Protein 3OCM (pdb70)

Structure (mmCIF, N/CA/C/O backbone):
data_3OCM
#
_entry.id   3OCM
#
_cell.length_a   152.289
_cell.length_b   152.289
_cell.length_c   46.888
_cell.angle_alpha   90.00
_cell.angle_beta   90.00
_cell.angle_gamma   90.00
#
_symmetry.space_group_name_H-M   'P 4 21 2'
#
loop_
_entity.id
_entity.type
_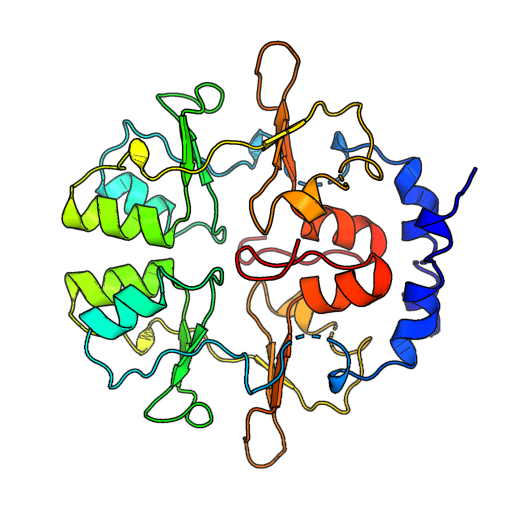entity.pdbx_description
1 polymer 'Putative membrane protein'
2 non-polymer 'MAGNESIUM ION'
3 non-polymer "ADENOSINE-5'-DIPHOSPHATE"
4 non-polymer 'SULFATE ION'
5 water water
#
loop_
_atom_site.group_PDB
_atom_site.id
_atom_site.type_symbol
_atom_site.label_atom_id
_atom_site.label_alt_id
_atom_site.label_comp_id
_atom_site.label_asym_id
_atom_site.label_entity_id
_atom_site.label_seq_id
_atom_site.pdbx_PDB_ins_code
_atom_site.Cartn_x
_atom_site.Cartn_y
_atom_site.Cartn_z
_atom_site.occupancy
_atom_site.B_iso_or_equiv
_atom_site.auth_seq_id
_atom_site.auth_comp_id
_atom_site.auth_asym_id
_atom_site.auth_atom_id
_atom_site.pdbx_PDB_model_num
ATOM 1 N N . ALA A 1 18 ? 50.061 47.390 36.744 1.00 67.58 314 ALA A N 1
ATOM 2 C CA . ALA A 1 18 ? 49.945 48.831 36.555 1.00 66.04 314 ALA A CA 1
ATOM 3 C C . ALA A 1 18 ? 48.693 49.159 35.754 1.00 52.86 314 ALA A C 1
ATOM 4 O O . ALA A 1 18 ? 48.049 50.190 35.970 1.00 48.29 314 ALA A O 1
ATOM 6 N N . PHE A 1 19 ? 48.352 48.261 34.838 1.00 51.17 315 PHE A N 1
ATOM 7 C CA . PHE A 1 19 ? 47.198 48.430 33.958 1.00 51.29 315 PHE A CA 1
ATOM 8 C C . PHE A 1 19 ? 46.185 47.307 34.155 1.00 56.31 315 PHE A C 1
ATOM 9 O O . PHE A 1 19 ? 46.545 46.189 34.528 1.00 61.24 315 PHE A O 1
ATOM 17 N N . GLY A 1 20 ? 44.915 47.616 33.923 1.00 51.32 316 GLY A N 1
ATOM 18 C CA . GLY A 1 20 ? 43.851 46.662 34.166 1.00 47.37 316 GLY A CA 1
ATOM 19 C C . GLY A 1 20 ? 42.932 46.496 32.976 1.00 40.61 316 GLY A C 1
ATOM 20 O O . GLY A 1 20 ? 43.293 46.838 31.842 1.00 32.36 316 GLY A O 1
ATOM 21 N N . VAL A 1 21 ? 41.736 45.977 33.235 1.00 40.34 317 VAL A N 1
ATOM 22 C CA . VAL A 1 21 ? 40.808 45.653 32.160 1.00 44.27 317 VAL A CA 1
ATOM 23 C C . VAL A 1 21 ? 40.405 46.897 31.364 1.00 38.80 317 VAL A C 1
ATOM 24 O O . VAL A 1 21 ? 40.315 46.848 30.133 1.00 34.38 317 VAL A O 1
ATOM 28 N N . GLU A 1 22 ? 40.173 48.011 32.060 1.00 33.92 318 GLU A N 1
ATOM 29 C CA . GLU A 1 22 ? 39.747 49.236 31.381 1.00 34.82 318 GLU A CA 1
ATOM 30 C C . GLU A 1 22 ? 40.793 49.686 30.356 1.00 30.11 318 GLU A C 1
ATOM 31 O O . GLU A 1 22 ? 40.460 50.018 29.212 1.00 26.89 318 GLU A O 1
ATOM 37 N N . GLU A 1 23 ? 42.057 49.716 30.767 1.00 28.94 319 GLU A N 1
ATOM 38 C CA . GLU A 1 23 ? 43.114 50.104 29.841 1.00 34.63 319 GLU A CA 1
ATOM 39 C C . GLU A 1 23 ? 43.218 49.127 28.683 1.00 29.41 319 GLU A C 1
ATOM 40 O O . GLU A 1 23 ? 43.363 49.538 27.531 1.00 26.59 319 GLU A O 1
ATOM 46 N N . ARG A 1 24 ? 43.179 47.829 28.982 1.00 29.49 320 ARG A N 1
ATOM 47 C CA . ARG A 1 24 ? 43.311 46.846 27.910 1.00 27.87 320 ARG A CA 1
ATOM 48 C C . ARG A 1 24 ? 42.214 47.019 26.866 1.00 30.17 320 ARG A C 1
ATOM 49 O O . ARG A 1 24 ? 42.466 46.927 25.657 1.00 25.70 320 ARG A O 1
ATOM 57 N N . ASN A 1 25 ? 40.999 47.271 27.341 1.00 24.55 321 ASN A N 1
ATOM 58 C CA . ASN A 1 25 ? 39.866 47.431 26.440 1.00 29.54 321 ASN A CA 1
ATOM 59 C C . ASN A 1 25 ? 40.019 48.683 25.585 1.00 23.10 321 ASN A C 1
ATOM 60 O O . ASN A 1 25 ? 39.704 48.674 24.393 1.00 24.02 321 ASN A O 1
ATOM 73 N N . VAL A 1 27 ? 42.885 50.131 24.807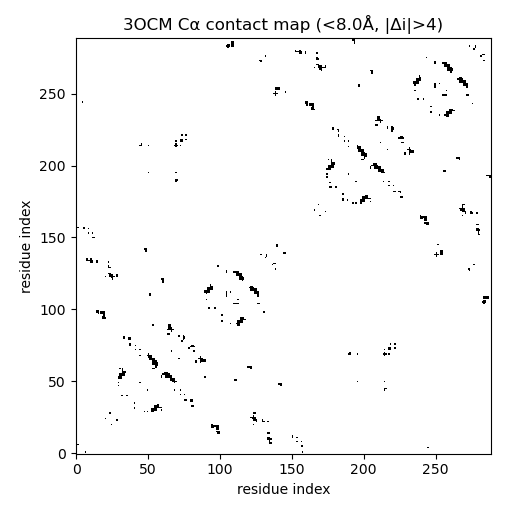 1.00 24.03 323 VAL A N 1
ATOM 74 C CA . VAL A 1 27 ? 43.970 49.903 23.863 1.00 23.95 323 VAL A CA 1
ATOM 75 C C . VAL A 1 27 ? 43.484 49.059 22.687 1.00 26.79 323 VAL A C 1
ATOM 76 O O . VAL A 1 27 ? 43.849 49.307 21.536 1.00 25.59 323 VAL A O 1
ATOM 80 N N . SER A 1 28 ? 42.658 48.056 22.971 1.00 24.72 324 SER A N 1
ATOM 81 C CA . SER A 1 28 ? 42.085 47.254 21.902 1.00 26.30 324 SER A CA 1
ATOM 82 C C . SER A 1 28 ? 41.270 48.157 20.982 1.00 28.38 324 SER A C 1
ATOM 83 O O . SER A 1 28 ? 41.328 48.026 19.757 1.00 28.63 324 SER A O 1
ATOM 86 N N . GLY A 1 29 ? 40.511 49.065 21.588 1.00 26.85 325 GLY A N 1
ATOM 87 C CA . GLY A 1 29 ? 39.679 49.992 20.842 1.00 23.71 325 GLY A CA 1
ATOM 88 C C . GLY A 1 29 ? 40.512 50.834 19.905 1.00 26.34 325 GLY A C 1
ATOM 89 O O . GLY A 1 29 ? 40.187 50.983 18.721 1.00 27.38 325 GLY A O 1
ATOM 90 N N . VAL A 1 30 ? 41.592 51.400 20.430 1.00 23.28 326 VAL A N 1
ATOM 91 C CA . VAL A 1 30 ? 42.468 52.211 19.595 1.00 21.07 326 VAL A CA 1
ATOM 92 C C . VAL A 1 30 ? 43.019 51.383 18.438 1.00 23.45 326 VAL A C 1
ATOM 93 O O . VAL A 1 30 ? 43.024 51.837 17.291 1.00 24.52 326 VAL A O 1
ATOM 97 N N . LEU A 1 31 ? 43.459 50.156 18.724 1.00 20.36 327 LEU A N 1
ATOM 98 C CA . LEU A 1 31 ? 44.084 49.331 17.675 1.00 24.93 327 LEU A CA 1
ATOM 99 C C . LEU A 1 31 ? 43.109 48.752 16.653 1.00 29.28 327 LEU A C 1
ATOM 100 O O . LEU A 1 31 ? 43.516 48.053 15.725 1.00 31.74 327 LEU A O 1
ATOM 105 N N . THR A 1 32 ? 41.827 49.051 16.798 1.00 28.61 328 THR A N 1
ATOM 106 C CA . THR A 1 32 ? 40.859 48.592 15.802 1.00 30.19 328 THR A CA 1
ATOM 107 C C . THR A 1 32 ? 40.149 49.752 15.079 1.00 29.68 328 THR A C 1
ATOM 108 O O . THR A 1 32 ? 39.346 49.526 14.169 1.00 35.08 328 THR A O 1
ATOM 112 N N . LEU A 1 33 ? 40.467 50.987 15.466 1.00 27.13 329 LEU A N 1
ATOM 113 C CA . LEU A 1 33 ? 39.842 52.168 14.847 1.00 30.99 329 LEU A CA 1
ATOM 114 C C . LEU A 1 33 ? 40.056 52.179 13.353 1.00 35.51 329 LEU A C 1
ATOM 115 O O . LEU A 1 33 ? 39.129 52.420 12.584 1.00 37.29 329 LEU A O 1
ATOM 120 N N . ALA A 1 34 ? 41.301 51.957 12.945 1.00 27.71 330 ALA A N 1
ATOM 121 C CA . ALA A 1 34 ? 41.649 52.003 11.529 1.00 30.78 330 ALA A CA 1
ATOM 122 C C . ALA A 1 34 ? 40.956 50.918 10.701 1.00 40.44 330 ALA A C 1
ATOM 123 O O . ALA A 1 34 ? 40.959 50.972 9.467 1.00 44.58 330 ALA A O 1
ATOM 125 N N . GLU A 1 35 ? 40.371 49.925 11.361 1.00 36.31 331 GLU A N 1
ATOM 126 C CA . GLU A 1 35 ? 39.686 48.856 10.637 1.00 45.33 331 GLU A CA 1
ATOM 127 C C . GLU A 1 35 ? 38.177 49.085 10.565 1.00 43.64 331 GLU A C 1
ATOM 128 O O . GLU A 1 35 ? 37.504 48.558 9.680 1.00 46.08 331 GLU A O 1
ATOM 134 N N . ARG A 1 36 ? 37.652 49.874 11.497 1.00 30.25 332 ARG A N 1
ATOM 135 C CA . ARG A 1 36 ? 36.211 50.099 11.589 1.00 26.66 332 ARG A CA 1
ATOM 136 C C . ARG A 1 36 ? 35.757 51.192 10.624 1.00 32.93 332 ARG A C 1
ATOM 137 O O . ARG A 1 36 ? 36.519 52.096 10.297 1.00 37.09 332 ARG A O 1
ATOM 145 N N . SER A 1 37 ? 34.506 51.118 10.193 1.00 27.97 333 SER A N 1
ATOM 146 C CA . SER A 1 37 ? 33.997 52.090 9.234 1.00 29.83 333 SER A CA 1
ATOM 147 C C . SER A 1 37 ? 33.366 53.260 9.962 1.00 25.96 333 SER A C 1
ATOM 148 O O . SER A 1 37 ? 32.937 53.136 11.117 1.00 24.28 333 SER A O 1
ATOM 151 N N . ILE A 1 38 ? 33.299 54.398 9.279 1.00 20.42 334 ILE A N 1
ATOM 152 C CA . ILE A 1 38 ? 32.527 55.525 9.794 1.00 21.60 334 ILE A CA 1
ATOM 153 C C . ILE A 1 38 ? 31.070 55.116 9.988 1.00 20.79 334 ILE A C 1
ATOM 154 O O . ILE A 1 38 ? 30.437 55.509 10.971 1.00 23.25 334 ILE A O 1
ATOM 159 N N . ARG A 1 39 ? 30.546 54.320 9.061 1.00 21.28 335 ARG A N 1
ATOM 160 C CA . ARG A 1 39 ? 29.178 53.840 9.165 1.00 22.38 335 ARG A CA 1
ATOM 161 C C . ARG A 1 39 ? 28.944 53.153 10.511 1.00 24.86 335 ARG A C 1
ATOM 162 O O . ARG A 1 39 ? 27.908 53.355 11.150 1.00 28.97 335 ARG A O 1
ATOM 170 N N . SER A 1 40 ? 29.926 52.385 10.968 1.00 24.02 336 SER A N 1
ATOM 171 C CA . SER A 1 40 ? 29.793 51.651 12.230 1.00 29.50 336 SER A CA 1
ATOM 172 C C . SER A 1 40 ? 29.802 52.510 13.496 1.00 32.90 336 SER A C 1
ATOM 173 O O . SER A 1 40 ? 29.454 52.017 14.572 1.00 31.20 336 SER A O 1
ATOM 176 N N . ILE A 1 41 ? 30.208 53.775 13.397 1.00 24.82 337 ILE A N 1
ATOM 177 C CA . ILE A 1 41 ? 30.248 54.618 14.591 1.00 22.66 337 ILE A CA 1
ATOM 178 C C . ILE A 1 41 ? 29.308 55.828 14.535 1.00 18.98 337 ILE A C 1
ATOM 179 O O . ILE A 1 41 ? 29.014 56.434 15.563 1.00 21.92 337 ILE A O 1
ATOM 192 N N . THR A 1 43 ? 26.042 58.402 14.041 1.00 20.75 339 THR A N 1
ATOM 193 C CA . THR A 1 43 ? 24.609 58.379 14.268 1.00 21.74 339 THR A CA 1
ATOM 194 C C . THR A 1 43 ? 23.966 58.240 12.893 1.00 20.16 339 THR A C 1
ATOM 195 O O . THR A 1 43 ? 24.194 59.076 12.013 1.00 19.06 339 THR A O 1
ATOM 199 N N . PRO A 1 44 ? 23.171 57.178 12.682 1.00 20.59 340 PRO A N 1
ATOM 200 C CA . PRO A 1 44 ? 22.607 56.951 11.342 1.00 22.74 340 PRO A CA 1
ATOM 201 C C . PRO A 1 44 ? 21.476 57.910 10.964 1.00 22.96 340 PRO A C 1
ATOM 202 O O . PRO A 1 44 ? 20.841 58.513 11.841 1.00 19.57 340 PRO A O 1
ATOM 206 N N . ARG A 1 45 ? 21.243 58.025 9.656 1.00 21.25 341 ARG A N 1
ATOM 207 C CA . ARG A 1 45 ? 20.216 58.898 9.089 1.00 19.89 341 ARG A CA 1
ATOM 208 C C . ARG A 1 45 ? 18.902 58.876 9.861 1.00 23.92 341 ARG A C 1
ATOM 209 O O . ARG A 1 45 ? 18.321 59.927 10.170 1.00 20.75 341 ARG A O 1
ATOM 217 N N . THR A 1 46 ? 18.417 57.672 10.146 1.00 20.09 342 THR A N 1
ATOM 218 C CA . THR A 1 46 ? 17.118 57.521 10.791 1.00 25.86 342 THR A CA 1
ATOM 219 C C . THR A 1 46 ? 17.045 58.154 12.186 1.00 26.15 342 THR A C 1
ATOM 220 O O . THR A 1 46 ? 15.960 58.487 12.660 1.00 25.73 342 THR A O 1
ATOM 224 N N . ASP A 1 47 ? 18.195 58.341 12.832 1.00 21.99 343 ASP A N 1
ATOM 225 C CA . ASP A 1 47 ? 18.234 58.967 14.152 1.00 17.95 343 ASP A CA 1
ATOM 226 C C . ASP A 1 47 ? 18.717 60.419 14.154 1.00 19.91 343 ASP A C 1
ATOM 227 O O . ASP A 1 47 ? 18.933 61.001 15.213 1.00 20.88 343 ASP A O 1
ATOM 232 N N . VAL A 1 48 ? 18.899 61.008 12.981 1.00 20.10 344 VAL A N 1
ATOM 233 C CA . VAL A 1 48 ? 19.330 62.400 12.931 1.00 15.95 344 VAL A CA 1
ATOM 234 C C . VAL A 1 48 ? 18.175 63.314 13.387 1.00 21.64 344 VAL A C 1
ATOM 235 O O . VAL A 1 48 ? 17.042 63.162 12.925 1.00 22.55 344 VAL A O 1
ATOM 239 N N . SER A 1 49 ? 18.448 64.235 14.311 1.00 15.20 345 SER A N 1
ATOM 240 C CA . SER A 1 49 ? 17.434 65.241 14.696 1.00 16.92 345 SER A CA 1
ATOM 241 C C . SER A 1 49 ? 17.721 66.458 13.845 1.00 20.85 345 SER A C 1
ATOM 242 O O . SER A 1 49 ? 18.815 67.013 13.929 1.00 18.81 345 SER A O 1
ATOM 245 N N . TRP A 1 50 ? 16.758 66.872 13.021 1.00 20.04 346 TRP A N 1
ATOM 246 C CA . TRP A 1 50 ? 16.971 68.002 12.122 1.00 18.54 346 TRP A CA 1
ATOM 247 C C . TRP A 1 50 ? 15.747 68.897 12.124 1.00 19.38 346 TRP A C 1
ATOM 248 O O . TRP A 1 50 ? 14.631 68.436 12.344 1.00 20.81 346 TRP A O 1
ATOM 259 N N . VAL A 1 51 ? 15.978 70.174 11.872 1.00 17.73 347 VAL A N 1
ATOM 260 C CA . VAL A 1 51 ? 14.924 71.176 11.936 1.00 18.34 347 VAL A CA 1
ATOM 261 C C . VAL A 1 51 ? 14.467 71.489 10.523 1.00 22.63 347 VAL A C 1
ATOM 262 O O . VAL A 1 51 ? 15.289 71.761 9.656 1.00 20.68 347 VAL A O 1
ATOM 266 N N . ASN A 1 52 ? 13.153 71.425 10.300 1.00 18.10 348 ASN A N 1
ATOM 267 C CA . ASN A 1 52 ? 12.554 71.790 9.020 1.00 19.53 348 ASN A CA 1
ATOM 268 C C . ASN A 1 52 ? 12.184 73.258 9.082 1.00 21.24 348 ASN A C 1
ATOM 269 O O . ASN A 1 52 ? 11.297 73.652 9.845 1.00 19.75 348 ASN A O 1
ATOM 274 N N . ILE A 1 53 ? 12.890 74.081 8.316 1.00 21.41 349 ILE A N 1
ATOM 275 C CA . ILE A 1 53 ? 12.741 75.524 8.451 1.00 23.61 349 ILE A CA 1
ATOM 276 C C . ILE A 1 53 ? 11.312 75.963 8.092 1.00 25.53 349 ILE A C 1
ATOM 277 O O . ILE A 1 53 ? 10.857 77.044 8.485 1.00 27.31 349 ILE A O 1
ATOM 282 N N . ASP A 1 54 ? 10.599 75.096 7.374 1.00 20.87 350 ASP A N 1
ATOM 283 C CA . ASP A 1 54 ? 9.208 75.347 6.986 1.00 28.30 350 ASP A CA 1
ATOM 284 C C . ASP A 1 54 ? 8.152 75.025 8.056 1.00 26.71 350 ASP A C 1
ATOM 285 O O . ASP A 1 54 ? 6.982 75.402 7.912 1.00 24.78 350 ASP A O 1
ATOM 290 N N . ASP A 1 55 ? 8.557 74.345 9.125 1.00 25.93 351 ASP A N 1
ATOM 291 C CA . ASP A 1 55 ? 7.655 74.064 10.246 1.00 21.64 351 ASP A CA 1
ATOM 292 C C . ASP A 1 55 ? 7.330 75.348 11.011 1.00 24.94 351 ASP A C 1
ATOM 293 O O . ASP A 1 55 ? 8.088 76.325 10.956 1.00 22.49 351 ASP A O 1
ATOM 298 N N . ASP A 1 56 ? 6.206 75.348 11.724 1.00 22.14 352 ASP A N 1
ATOM 299 C CA . ASP A 1 56 ? 5.833 76.505 12.534 1.00 24.45 352 ASP A CA 1
ATOM 300 C C . ASP A 1 56 ? 6.705 76.580 13.798 1.00 22.11 352 ASP A C 1
ATOM 301 O O . ASP A 1 56 ? 7.311 75.587 14.205 1.00 20.99 352 ASP A O 1
ATOM 306 N N . ALA A 1 57 ? 6.781 77.765 14.399 1.00 19.06 353 ALA A N 1
ATOM 307 C CA . ALA A 1 57 ? 7.680 78.000 15.524 1.00 23.15 353 ALA A CA 1
ATOM 308 C C . ALA A 1 57 ? 7.377 77.071 16.699 1.00 19.70 353 ALA A C 1
ATOM 309 O O . ALA A 1 57 ? 8.287 76.556 17.316 1.00 19.74 353 ALA A O 1
ATOM 311 N N . ALA A 1 58 ? 6.103 76.825 16.985 1.00 22.92 354 ALA A N 1
ATOM 312 C CA . ALA A 1 58 ? 5.766 75.990 18.145 1.00 22.30 354 ALA A CA 1
ATOM 313 C C . ALA A 1 58 ? 6.322 74.572 17.988 1.00 20.30 354 ALA A C 1
ATOM 314 O O . ALA A 1 58 ? 6.892 73.987 18.933 1.00 21.77 354 ALA A O 1
ATOM 316 N N . THR A 1 59 ? 6.147 74.019 16.793 1.00 18.65 355 THR A N 1
ATOM 317 C CA . THR A 1 59 ? 6.647 72.678 16.497 1.00 19.71 355 THR A CA 1
ATOM 318 C C . THR A 1 59 ? 8.154 72.596 16.681 1.00 18.94 355 THR A C 1
ATOM 319 O O . THR A 1 59 ? 8.657 71.669 17.324 1.00 18.41 355 THR A O 1
ATOM 323 N N . ILE A 1 60 ? 8.880 73.562 16.120 1.00 18.33 356 ILE A N 1
ATOM 324 C CA . ILE A 1 60 ? 10.343 73.507 16.178 1.00 18.72 356 ILE A CA 1
ATOM 325 C C . ILE A 1 60 ? 10.823 73.684 17.606 1.00 17.76 356 ILE A C 1
ATOM 326 O O . ILE A 1 60 ? 11.720 72.965 18.076 1.00 16.00 356 ILE A O 1
ATOM 331 N N . ARG A 1 61 ? 10.232 74.653 18.298 1.00 15.39 357 ARG A N 1
ATOM 332 C CA . ARG A 1 61 ? 10.587 74.874 19.700 1.00 16.92 357 ARG A CA 1
ATOM 333 C C . ARG A 1 61 ? 10.429 73.603 20.528 1.00 19.05 357 ARG A C 1
ATOM 334 O O . ARG A 1 61 ? 11.304 73.284 21.332 1.00 17.59 357 ARG A O 1
ATOM 342 N N . GLN A 1 62 ? 9.326 72.875 20.332 1.00 18.16 358 GLN A N 1
ATOM 343 C CA . GLN A 1 62 ? 9.101 71.628 21.072 1.00 20.66 358 GLN A CA 1
ATOM 344 C C . GLN A 1 62 ? 10.193 70.601 20.755 1.00 18.20 358 GLN A C 1
ATOM 345 O O . GLN A 1 62 ? 10.699 69.904 21.643 1.00 18.84 358 GLN A O 1
ATOM 351 N N . GLN A 1 63 ? 10.548 70.511 19.479 1.00 17.57 359 GLN A N 1
ATOM 352 C CA . GLN A 1 63 ? 11.572 69.578 19.034 1.00 15.80 359 GLN A CA 1
ATOM 353 C C . GLN A 1 63 ? 12.929 69.896 19.675 1.00 17.11 359 GLN A C 1
ATOM 354 O O . GLN A 1 63 ? 13.671 69.000 20.106 1.00 17.59 359 GLN A O 1
ATOM 360 N N . LEU A 1 64 ? 13.278 71.173 19.703 1.00 15.61 360 LEU A N 1
ATOM 361 C CA . LEU A 1 64 ? 14.561 71.571 20.271 1.00 17.58 360 LEU A CA 1
ATOM 362 C C . LEU A 1 64 ? 14.676 71.274 21.762 1.00 19.04 360 LEU A C 1
ATOM 363 O O . LEU A 1 64 ? 15.743 70.894 22.225 1.00 21.67 360 LEU A O 1
ATOM 368 N N . THR A 1 65 ? 13.604 71.454 22.525 1.00 19.21 361 THR A N 1
ATOM 369 C CA A THR A 1 65 ? 13.686 71.184 23.963 0.47 23.16 361 THR A CA 1
ATOM 370 C CA B THR A 1 65 ? 13.674 71.186 23.967 0.53 23.15 361 THR A CA 1
ATOM 371 C C . THR A 1 65 ? 13.601 69.697 24.269 1.00 24.06 361 THR A C 1
ATOM 372 O O . THR A 1 65 ? 14.170 69.227 25.263 1.00 23.72 361 THR A O 1
ATOM 379 N N . ALA A 1 66 ? 12.910 68.947 23.417 1.00 19.48 362 ALA A N 1
ATOM 380 C CA . ALA A 1 66 ? 12.790 67.508 23.644 1.00 21.22 362 ALA A CA 1
ATOM 381 C C . ALA A 1 66 ? 14.081 66.738 23.341 1.00 28.57 362 ALA A C 1
ATOM 382 O O . ALA A 1 66 ? 14.340 65.715 23.952 1.00 26.92 362 ALA A O 1
ATOM 384 N N . ALA A 1 67 ? 14.901 67.240 22.421 1.00 17.73 363 ALA A N 1
ATOM 385 C CA . ALA A 1 67 ? 16.115 66.543 22.017 1.00 19.75 363 ALA A CA 1
ATOM 386 C C . ALA A 1 67 ? 17.247 66.841 22.970 1.00 21.49 363 ALA A C 1
ATOM 387 O O . ALA A 1 67 ? 17.314 67.933 23.521 1.00 23.52 363 ALA A O 1
ATOM 389 N N . PRO A 1 68 ? 18.160 65.872 23.164 1.00 18.51 364 PRO A N 1
ATOM 390 C CA . PRO A 1 68 ? 19.282 66.170 24.047 1.00 19.10 364 PRO A CA 1
ATOM 391 C C . PRO A 1 68 ? 20.373 66.959 23.326 1.00 20.54 364 PRO A C 1
ATOM 392 O O . PRO A 1 68 ? 21.295 67.438 23.976 1.00 22.10 364 PRO A O 1
ATOM 396 N N . HIS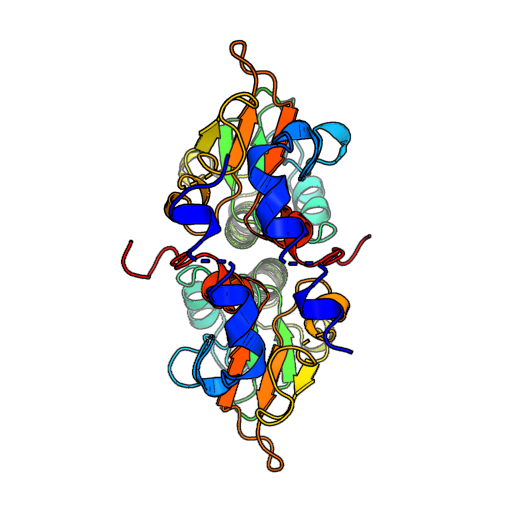 A 1 69 ? 20.255 67.122 22.010 1.00 18.03 365 HIS A N 1
ATOM 397 C CA . HIS A 1 69 ? 21.352 67.676 21.211 1.00 15.29 365 HIS A CA 1
ATOM 398 C C . HIS A 1 69 ? 21.390 69.186 21.158 1.00 16.84 365 HIS A C 1
ATOM 399 O O . HIS A 1 69 ? 20.374 69.845 21.355 1.00 18.65 365 HIS A O 1
ATOM 406 N N . SER A 1 70 ? 22.584 69.732 20.931 1.00 18.24 366 SER A N 1
ATOM 407 C CA . SER A 1 70 ? 22.772 71.175 20.855 1.00 18.36 366 SER A CA 1
ATOM 408 C C . SER A 1 70 ? 22.842 71.717 19.426 1.00 18.36 366 SER A C 1
ATOM 409 O O . SER A 1 70 ? 22.424 72.848 19.191 1.00 22.11 366 SER A O 1
ATOM 412 N N . PHE A 1 71 ? 23.386 70.943 18.485 1.00 15.99 367 PHE A N 1
ATOM 413 C CA . PHE A 1 71 ? 23.457 71.401 17.096 1.00 17.19 367 PHE A CA 1
ATOM 414 C C . PHE A 1 71 ? 22.508 70.572 16.234 1.00 18.61 367 PHE A C 1
ATOM 415 O O . PHE A 1 71 ? 22.384 69.363 16.435 1.00 20.47 367 PHE A O 1
ATOM 423 N N . PHE A 1 72 ? 21.889 71.222 15.248 1.00 20.22 368 PHE A N 1
ATOM 424 C CA . PHE A 1 72 ? 20.899 70.583 14.371 1.00 16.94 368 PHE A CA 1
ATOM 425 C C . PHE A 1 72 ? 21.097 71.011 12.918 1.00 18.06 368 PHE A C 1
ATOM 426 O O . PHE A 1 72 ? 21.163 72.216 12.630 1.00 18.41 368 PHE A O 1
ATOM 434 N N . PRO A 1 73 ? 21.137 70.043 11.997 1.00 20.25 369 PRO A N 1
ATOM 435 C CA . PRO A 1 73 ? 20.970 70.443 10.598 1.00 19.38 369 PRO A CA 1
ATOM 436 C C . PRO A 1 73 ? 19.640 71.195 10.460 1.00 22.51 369 PRO A C 1
ATOM 437 O O . PRO A 1 73 ? 18.636 70.761 11.034 1.00 19.54 369 PRO A O 1
ATOM 441 N N . VAL A 1 74 ? 19.656 72.321 9.758 1.00 19.43 370 VAL A N 1
ATOM 442 C CA . VAL A 1 74 ? 18.439 73.064 9.458 1.00 18.63 370 VAL A CA 1
ATOM 443 C C . VAL A 1 74 ? 18.208 72.942 7.958 1.00 19.96 370 VAL A C 1
ATOM 444 O O . VAL A 1 74 ? 19.079 73.288 7.147 1.00 21.93 370 VAL A O 1
ATOM 448 N N . CYS A 1 75 ? 17.032 72.444 7.592 1.00 16.19 371 CYS A N 1
ATOM 449 C CA . CYS A 1 75 ? 16.799 72.006 6.216 1.00 17.49 371 CYS A CA 1
ATOM 450 C C . CYS A 1 75 ? 15.474 72.523 5.689 1.00 20.64 371 CYS A C 1
ATOM 451 O O . CYS A 1 75 ? 14.587 72.895 6.457 1.00 25.73 371 CYS A O 1
ATOM 454 N N . ARG A 1 76 ? 15.338 72.555 4.370 1.00 22.65 372 ARG A N 1
ATOM 455 C CA . ARG A 1 76 ? 14.119 73.061 3.787 1.00 23.00 372 ARG A CA 1
ATOM 456 C C . ARG A 1 76 ? 13.287 71.898 3.263 1.00 26.19 372 ARG A C 1
ATOM 457 O O . ARG A 1 76 ? 13.495 71.433 2.135 1.00 28.61 372 ARG A O 1
ATOM 465 N N . GLY A 1 77 ? 12.365 71.410 4.093 1.00 24.18 373 GLY A N 1
ATOM 466 C CA . GLY A 1 77 ? 11.415 70.394 3.665 1.00 28.02 373 GLY A CA 1
ATOM 467 C C . GLY A 1 77 ? 11.830 68.949 3.872 1.00 29.27 373 GLY A C 1
ATOM 468 O O . GLY A 1 77 ? 10.995 68.102 4.161 1.00 29.13 373 GLY A O 1
ATOM 469 N N . SER A 1 78 ? 13.118 68.659 3.721 1.00 27.95 374 SER A N 1
ATOM 470 C CA . SER A 1 78 ? 13.612 67.302 3.934 1.00 24.88 374 SER A CA 1
ATOM 471 C C . SER A 1 78 ? 15.065 67.370 4.363 1.00 21.62 374 SER A C 1
ATOM 472 O O . SER A 1 78 ? 15.739 68.369 4.102 1.00 22.81 374 SER A O 1
ATOM 475 N N . LEU A 1 79 ? 15.537 66.307 5.010 1.00 20.28 375 LEU A N 1
ATOM 476 C CA . LEU A 1 79 ? 16.877 66.268 5.590 1.00 23.67 375 LEU A CA 1
ATOM 477 C C . LEU A 1 79 ? 17.971 66.588 4.572 1.00 25.98 375 LEU A C 1
ATOM 478 O O . LEU A 1 79 ? 18.906 67.337 4.855 1.00 23.28 375 LEU A O 1
ATOM 483 N N . ASP A 1 80 ? 17.848 66.035 3.376 1.00 22.15 376 ASP A N 1
ATOM 484 C CA . ASP A 1 80 ? 18.868 66.267 2.361 1.00 22.00 376 ASP A CA 1
ATOM 485 C C . ASP A 1 80 ? 18.989 67.733 1.912 1.00 27.74 376 ASP A C 1
ATOM 486 O O . ASP A 1 80 ? 20.031 68.137 1.396 1.00 28.14 376 ASP A O 1
ATOM 491 N N . GLU A 1 81 ? 17.934 68.524 2.096 1.00 27.22 377 GLU A N 1
ATOM 492 C CA . GLU A 1 81 ? 17.954 69.917 1.651 1.00 24.12 377 GLU A CA 1
ATOM 493 C C . GLU A 1 81 ? 18.538 70.820 2.740 1.00 23.93 377 GLU A C 1
ATOM 494 O O . GLU A 1 81 ? 17.871 71.756 3.206 1.00 23.80 377 GLU A O 1
ATOM 500 N N . VAL A 1 82 ? 19.786 70.559 3.113 1.00 22.61 378 VAL A N 1
ATOM 501 C CA . VAL A 1 82 ? 20.435 71.267 4.223 1.00 23.11 378 VAL A CA 1
ATOM 502 C C . VAL A 1 82 ? 20.759 72.695 3.852 1.00 28.52 378 VAL A C 1
ATOM 503 O O . VAL A 1 82 ? 21.410 72.944 2.834 1.00 28.12 378 VAL A O 1
ATOM 507 N N . VAL A 1 83 ? 20.288 73.639 4.660 1.00 24.10 379 VAL A N 1
ATOM 508 C CA . VAL A 1 83 ? 20.610 75.047 4.448 1.00 27.17 379 VAL A CA 1
ATOM 509 C C . VAL A 1 83 ? 21.789 75.460 5.325 1.00 27.18 379 VAL A C 1
ATOM 510 O O . VAL A 1 83 ? 22.630 76.260 4.920 1.00 29.93 379 VAL A O 1
ATOM 514 N N . GLY A 1 84 ? 21.873 74.888 6.522 1.00 20.03 380 GLY A N 1
ATOM 515 C CA . GLY A 1 84 ? 23.014 75.135 7.379 1.00 19.64 380 GLY A CA 1
ATOM 516 C C . GLY A 1 84 ? 22.858 74.372 8.670 1.00 21.48 380 GLY A C 1
ATOM 517 O O . GLY A 1 84 ? 21.937 73.556 8.815 1.00 21.55 380 GLY A O 1
ATOM 518 N N . ILE A 1 85 ? 23.777 74.602 9.599 1.00 17.14 381 ILE A N 1
ATOM 519 C CA . ILE A 1 85 ? 23.711 73.947 10.903 1.00 14.24 381 ILE A CA 1
ATOM 520 C C . ILE A 1 85 ? 23.331 75.015 11.919 1.00 18.85 381 ILE A C 1
ATOM 521 O O . ILE A 1 85 ? 23.937 76.096 11.947 1.00 22.07 381 ILE A O 1
ATOM 526 N N . GLY A 1 86 ? 22.338 74.714 12.753 1.00 20.12 382 GLY A N 1
ATOM 527 C CA . GLY A 1 86 ? 21.878 75.658 13.748 1.00 21.68 382 GLY A CA 1
ATOM 528 C C . GLY A 1 86 ? 22.255 75.242 15.164 1.00 21.60 382 GLY A C 1
ATOM 529 O O . GLY A 1 86 ? 22.310 74.057 15.473 1.00 19.77 382 GLY A O 1
ATOM 530 N N . ARG A 1 87 ? 22.544 76.230 16.006 1.00 21.70 383 ARG A N 1
ATOM 531 C CA A ARG A 1 87 ? 22.771 76.004 17.436 0.56 21.96 383 ARG A CA 1
ATOM 532 C CA B ARG A 1 87 ? 22.765 75.998 17.410 0.44 21.45 383 ARG A CA 1
ATOM 533 C C . ARG A 1 87 ? 21.440 76.183 18.146 1.00 19.15 383 ARG A C 1
ATOM 534 O O . ARG A 1 87 ? 20.796 77.224 18.011 1.00 20.12 383 ARG A O 1
ATOM 549 N N . ALA A 1 88 ? 21.020 75.180 18.912 1.00 19.08 384 ALA A N 1
ATOM 550 C CA . ALA A 1 88 ? 19.711 75.249 19.572 1.00 19.92 384 ALA A CA 1
ATOM 551 C C . ALA A 1 88 ? 19.462 76.556 20.328 1.00 20.20 384 ALA A C 1
ATOM 552 O O . ALA A 1 88 ? 18.375 77.140 20.229 1.00 20.30 384 ALA A O 1
ATOM 554 N N . LYS A 1 89 ? 20.454 77.018 21.087 1.00 18.99 385 LYS A N 1
ATOM 555 C CA . LYS A 1 89 ? 20.234 78.210 21.904 1.00 21.35 385 LYS A CA 1
ATOM 556 C C . LYS A 1 89 ? 19.976 79.449 21.046 1.00 24.20 385 LYS A C 1
ATOM 557 O O . LYS A 1 89 ? 19.216 80.333 21.443 1.00 21.64 385 LYS A O 1
ATOM 563 N N . ASP A 1 90 ? 20.593 79.506 19.865 1.00 21.42 386 ASP A N 1
ATOM 564 C CA . ASP A 1 90 ? 20.322 80.597 18.923 1.00 19.35 386 ASP A CA 1
ATOM 565 C C . ASP A 1 90 ? 18.975 80.410 18.226 1.00 20.92 386 ASP A C 1
ATOM 566 O O . ASP A 1 90 ? 18.208 81.360 18.076 1.00 20.44 386 ASP A O 1
ATOM 571 N N . LEU A 1 91 ? 18.694 79.187 17.795 1.00 17.03 387 LEU A N 1
ATOM 572 C CA . LEU A 1 91 ? 17.416 78.892 17.137 1.00 19.50 387 LEU A CA 1
ATOM 573 C C . LEU A 1 91 ? 16.222 79.245 18.019 1.00 18.55 387 LEU A C 1
ATOM 574 O O . LEU A 1 91 ? 15.248 79.839 17.541 1.00 17.60 387 LEU A O 1
ATOM 579 N N . VAL A 1 92 ? 16.282 78.877 19.303 1.00 17.95 388 VAL A N 1
ATOM 580 C CA . VAL A 1 92 ? 15.146 79.133 20.200 1.00 18.04 388 VAL A CA 1
ATOM 581 C C . VAL A 1 92 ? 14.882 80.620 20.279 1.00 19.00 388 VAL A C 1
ATOM 582 O O . VAL A 1 92 ? 13.730 81.060 20.262 1.00 20.48 388 VAL A O 1
ATOM 586 N N . ALA A 1 93 ? 15.957 81.397 20.357 1.00 19.45 389 ALA A N 1
ATOM 587 C CA . ALA A 1 93 ? 15.827 82.847 20.430 1.00 23.78 389 ALA A CA 1
ATOM 588 C C . ALA A 1 93 ? 15.141 83.423 19.190 1.00 22.35 389 ALA A C 1
ATOM 589 O O . ALA A 1 93 ? 14.203 84.225 19.309 1.00 25.03 389 ALA A O 1
ATOM 591 N N . ASP A 1 94 ? 15.622 83.031 18.008 1.00 22.98 390 ASP A N 1
ATOM 592 C CA . ASP A 1 94 ? 15.021 83.433 16.729 1.00 22.93 390 ASP A CA 1
ATOM 593 C C . ASP A 1 94 ? 13.535 83.072 16.702 1.00 21.42 390 ASP A C 1
ATOM 594 O O . ASP A 1 94 ? 12.688 83.880 16.308 1.00 20.35 390 ASP A O 1
ATOM 599 N N . LEU A 1 95 ? 13.224 81.828 17.061 1.00 19.30 391 LEU A N 1
ATOM 600 C CA . LEU A 1 95 ? 11.849 81.341 16.934 1.00 18.36 391 LEU A CA 1
ATOM 601 C C . LEU A 1 95 ? 10.887 82.118 17.840 1.00 19.19 391 LEU A C 1
ATOM 602 O O . LEU A 1 95 ? 9.784 82.486 17.433 1.00 23.12 391 LEU A O 1
ATOM 607 N N . ILE A 1 96 ? 11.316 82.406 19.065 1.00 21.74 392 ILE A N 1
ATOM 608 C CA . ILE A 1 96 ? 10.456 83.145 19.989 1.00 17.92 392 ILE A CA 1
ATOM 609 C C . ILE A 1 96 ? 10.300 84.590 19.544 1.00 20.40 392 ILE A C 1
ATOM 610 O O . ILE A 1 96 ? 9.181 85.086 19.415 1.00 22.35 392 ILE A O 1
ATOM 615 N N . THR A 1 97 ? 11.416 85.267 19.280 1.00 21.78 393 THR A N 1
ATOM 616 C CA . THR A 1 97 ? 11.364 86.698 19.006 1.00 22.62 393 THR A CA 1
ATOM 617 C C . THR A 1 97 ? 10.997 87.074 17.562 1.00 26.58 393 THR A C 1
ATOM 618 O O . THR A 1 97 ? 10.489 88.170 17.324 1.00 24.01 393 THR A O 1
ATOM 622 N N . GLU A 1 98 ? 11.259 86.184 16.608 1.00 23.27 394 GLU A N 1
ATOM 623 C CA . GLU A 1 98 ? 11.024 86.486 15.189 1.00 23.86 394 GLU A CA 1
ATOM 624 C C . GLU A 1 98 ? 10.063 85.511 14.506 1.00 22.87 394 GLU A C 1
ATOM 625 O O . GLU A 1 98 ? 9.623 85.749 13.376 1.00 23.34 394 GLU A O 1
ATOM 631 N N . GLY A 1 99 ? 9.749 84.413 15.190 1.00 23.78 395 GLY A N 1
ATOM 632 C CA . GLY A 1 99 ? 8.772 83.459 14.683 1.00 20.84 395 GLY A CA 1
ATOM 633 C C . GLY A 1 99 ? 9.319 82.502 13.627 1.00 28.85 395 GLY A C 1
ATOM 634 O O . GLY A 1 99 ? 8.563 81.712 13.050 1.00 25.73 395 GLY A O 1
ATOM 635 N N . ARG A 1 100 ? 10.628 82.543 13.392 1.00 21.37 396 ARG A N 1
ATOM 636 C CA . ARG A 1 100 ? 11.246 81.719 12.343 1.00 20.78 396 ARG A CA 1
ATOM 637 C C . ARG A 1 100 ? 12.745 81.603 12.573 1.00 25.16 396 ARG A C 1
ATOM 638 O O . ARG A 1 100 ? 13.330 82.429 13.270 1.00 27.00 396 ARG A O 1
ATOM 646 N N . VAL A 1 101 ? 13.371 80.590 11.983 1.00 21.50 397 VAL A N 1
ATOM 647 C CA . VAL A 1 101 ? 14.835 80.495 11.999 1.00 24.60 397 VAL A CA 1
ATOM 648 C C . VAL A 1 101 ? 15.449 81.595 11.121 1.00 28.91 397 VAL A C 1
ATOM 649 O O . VAL A 1 101 ? 15.006 81.804 9.995 1.00 26.36 397 VAL A O 1
ATOM 653 N N . ARG A 1 102 ? 16.454 82.304 11.634 1.00 24.28 398 ARG A N 1
ATOM 654 C CA . ARG A 1 102 ? 17.197 83.268 10.817 1.00 30.01 398 ARG A CA 1
ATOM 655 C C . ARG A 1 102 ? 18.280 82.547 10.014 1.00 29.24 398 ARG A C 1
ATOM 656 O O . ARG A 1 102 ? 19.293 82.111 10.560 1.00 31.07 398 ARG A O 1
ATOM 664 N N . ARG A 1 103 ? 18.057 82.428 8.713 1.00 29.36 399 ARG A N 1
ATOM 665 C CA . ARG A 1 103 ? 18.940 81.649 7.845 1.00 37.24 399 ARG A CA 1
ATOM 666 C C . ARG A 1 103 ? 20.387 82.152 7.872 1.00 41.51 399 ARG A C 1
ATOM 667 O O . ARG A 1 103 ? 21.331 81.366 7.827 1.00 33.95 399 ARG A O 1
ATOM 675 N N . ASN A 1 104 ? 20.563 83.463 7.974 1.00 45.67 400 ASN A N 1
ATOM 676 C CA . ASN A 1 104 ? 21.893 84.052 7.871 1.00 53.10 400 ASN A CA 1
ATOM 677 C C . ASN A 1 104 ? 22.750 83.852 9.114 1.00 48.22 400 ASN A C 1
ATOM 678 O O . ASN A 1 104 ? 23.922 84.222 9.137 1.00 52.56 400 ASN A O 1
ATOM 683 N N . ARG A 1 105 ? 22.168 83.248 10.141 1.00 38.39 401 ARG A N 1
ATOM 684 C CA . ARG A 1 105 ? 22.860 83.023 11.402 1.00 38.55 401 ARG A CA 1
ATOM 685 C C . ARG A 1 105 ? 23.348 81.569 11.493 1.00 37.60 401 ARG A C 1
ATOM 686 O O . ARG A 1 105 ? 24.070 81.188 12.421 1.00 37.86 401 ARG A O 1
ATOM 694 N N . LEU A 1 106 ? 22.939 80.756 10.524 1.00 29.77 402 LEU A N 1
ATOM 695 C CA . LEU A 1 106 ? 23.337 79.349 10.499 1.00 24.77 402 LEU A CA 1
ATOM 696 C C . LEU A 1 106 ? 24.815 79.234 10.163 1.00 26.94 402 LEU A C 1
ATOM 697 O O . LEU A 1 106 ? 25.359 80.098 9.475 1.00 26.37 402 LEU A O 1
ATOM 702 N N . ARG A 1 107 ? 25.449 78.163 10.637 1.00 23.74 403 ARG A N 1
ATOM 703 C CA . ARG A 1 107 ? 26.831 77.838 10.279 1.00 28.15 403 ARG A CA 1
ATOM 704 C C . ARG A 1 107 ? 26.893 76.945 9.040 1.00 24.40 403 ARG A C 1
ATOM 705 O O . ARG A 1 107 ? 26.005 76.126 8.811 1.00 20.74 403 ARG A O 1
ATOM 713 N N . ASP A 1 108 ? 27.939 77.102 8.238 1.00 24.38 404 ASP A N 1
ATOM 714 C CA . ASP A 1 108 ? 28.113 76.254 7.064 1.00 24.61 404 ASP A CA 1
ATOM 715 C C . ASP A 1 108 ? 28.347 74.807 7.491 1.00 22.98 404 ASP A C 1
ATOM 716 O O . ASP A 1 108 ? 29.094 74.545 8.432 1.00 22.22 404 ASP A O 1
ATOM 721 N N . PRO A 1 109 ? 27.716 73.854 6.791 1.00 21.60 405 PRO A N 1
ATOM 722 C CA . PRO A 1 109 ? 27.895 72.447 7.155 1.00 24.07 405 PRO A CA 1
ATOM 723 C C . PRO A 1 109 ? 29.301 71.964 6.822 1.00 25.25 405 PRO A C 1
ATOM 724 O O . PRO A 1 109 ? 29.880 72.436 5.850 1.00 23.92 405 PRO A O 1
ATOM 728 N N . ILE A 1 110 ? 29.821 71.041 7.625 1.00 17.86 406 ILE A N 1
ATOM 729 C CA . ILE A 1 110 ? 31.051 70.318 7.320 1.00 19.77 406 ILE A CA 1
ATOM 730 C C . ILE A 1 110 ? 30.589 68.921 6.933 1.00 19.10 406 ILE A C 1
ATOM 731 O O . ILE A 1 110 ? 29.837 68.285 7.672 1.00 20.08 406 ILE A O 1
ATOM 736 N N . ILE A 1 111 ? 31.005 68.464 5.754 1.00 21.37 407 ILE A N 1
ATOM 737 C CA . ILE A 1 111 ? 30.467 67.234 5.187 1.00 20.19 407 ILE A CA 1
ATOM 738 C C . ILE A 1 111 ? 31.579 66.349 4.642 1.00 21.70 407 ILE A C 1
ATOM 739 O O . ILE A 1 111 ? 32.447 66.814 3.900 1.00 23.22 407 ILE A O 1
ATOM 744 N N . VAL A 1 112 ? 31.548 65.073 5.006 1.00 17.59 408 VAL A N 1
ATOM 745 C CA . VAL A 1 112 ? 32.526 64.116 4.492 1.00 20.61 408 VAL A CA 1
ATOM 746 C C . VAL A 1 112 ? 31.856 62.899 3.860 1.00 20.24 408 VAL A C 1
ATOM 747 O O . VAL A 1 112 ? 30.698 62.598 4.141 1.00 21.55 408 VAL A O 1
ATOM 751 N N . HIS A 1 113 ? 32.611 62.192 3.028 1.00 19.39 409 HIS A N 1
ATOM 752 C CA . HIS A 1 113 ? 32.147 60.922 2.490 1.00 23.28 409 HIS A CA 1
ATOM 753 C C . HIS A 1 113 ? 32.503 59.795 3.460 1.00 23.78 409 HIS A C 1
ATOM 754 O O . HIS A 1 113 ? 33.527 59.845 4.130 1.00 20.81 409 HIS A O 1
ATOM 761 N N . GLU A 1 114 ? 31.645 58.784 3.552 1.00 22.02 410 GLU A N 1
ATOM 762 C CA A GLU A 1 114 ? 31.809 57.721 4.536 0.50 26.16 410 GLU A CA 1
ATOM 763 C CA B GLU A 1 114 ? 31.821 57.726 4.544 0.50 26.06 410 GLU A CA 1
ATOM 764 C C . GLU A 1 114 ? 33.115 56.944 4.338 1.00 30.20 410 GLU A C 1
ATOM 765 O O . GLU A 1 114 ? 33.654 56.354 5.274 1.00 26.77 410 GLU A O 1
ATOM 776 N N . SER A 1 115 ? 33.629 56.952 3.119 1.00 24.36 411 SER A N 1
ATOM 777 C CA . SER A 1 115 ? 34.808 56.154 2.813 1.00 27.26 411 SER A CA 1
ATOM 778 C C . SER A 1 115 ? 36.134 56.698 3.360 1.00 27.88 411 SER A C 1
ATOM 779 O O . SER A 1 115 ? 37.160 56.028 3.236 1.00 30.73 411 SER A O 1
ATOM 782 N N . ILE A 1 116 ? 3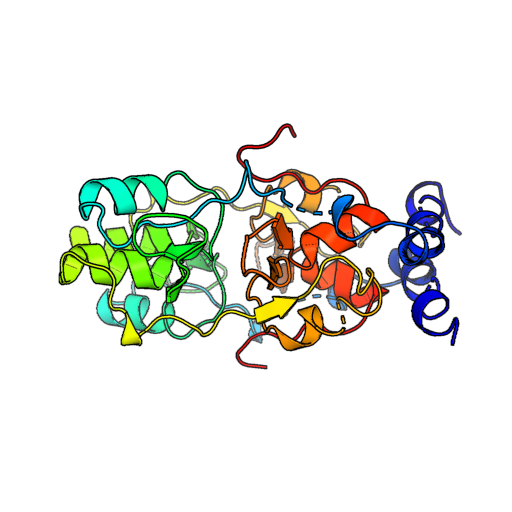6.147 57.896 3.950 1.00 25.02 412 ILE A N 1
ATOM 783 C CA . ILE A 1 116 ? 37.442 58.484 4.312 1.00 24.25 412 ILE A CA 1
ATOM 784 C C . ILE A 1 116 ? 38.067 57.770 5.507 1.00 26.25 412 ILE A C 1
ATOM 785 O O . ILE A 1 116 ? 39.266 57.857 5.722 1.00 25.81 412 ILE A O 1
ATOM 790 N N . GLY A 1 117 ? 37.255 57.056 6.275 1.00 23.40 413 GLY A N 1
ATOM 791 C CA . GLY A 1 117 ? 37.773 56.327 7.425 1.00 24.39 413 GLY A CA 1
ATOM 792 C C . GLY A 1 117 ? 37.932 57.164 8.682 1.00 24.95 413 GLY A C 1
ATOM 793 O O . GLY A 1 117 ? 37.929 58.394 8.641 1.00 23.14 413 GLY A O 1
ATOM 794 N N . ILE A 1 118 ? 38.080 56.494 9.820 1.00 21.88 414 ILE A N 1
ATOM 795 C CA . ILE A 1 118 ? 38.008 57.176 11.111 1.00 19.28 414 ILE A CA 1
ATOM 796 C C . ILE A 1 118 ? 39.212 58.075 11.412 1.00 21.13 414 ILE A C 1
ATOM 797 O O . ILE A 1 118 ? 39.049 59.172 11.934 1.00 20.66 414 ILE A O 1
ATOM 802 N N . LEU A 1 119 ? 40.416 57.641 11.064 1.00 21.72 415 LEU A N 1
ATOM 803 C CA . LEU A 1 119 ? 41.578 58.488 11.337 1.00 24.26 415 LEU A CA 1
ATOM 804 C C . LEU A 1 119 ? 41.471 59.856 10.629 1.00 24.87 415 LEU A C 1
ATOM 805 O O . LEU A 1 119 ? 41.690 60.907 11.247 1.00 24.29 415 LEU A O 1
ATOM 810 N N . ARG A 1 120 ? 41.103 59.853 9.347 1.00 21.66 416 ARG A N 1
ATOM 811 C CA . ARG A 1 120 ? 40.921 61.114 8.636 1.00 22.40 416 ARG A CA 1
ATOM 812 C C . ARG A 1 120 ? 39.767 61.917 9.204 1.00 21.78 416 ARG A C 1
ATOM 813 O O . ARG A 1 120 ? 39.829 63.143 9.291 1.00 24.32 416 ARG A O 1
ATOM 821 N N . LEU A 1 121 ? 38.706 61.228 9.597 1.00 21.35 417 LEU A N 1
ATOM 822 C CA . LEU A 1 121 ? 37.558 61.922 10.163 1.00 25.12 417 LEU A CA 1
ATOM 823 C C . LEU A 1 121 ? 37.957 62.638 11.460 1.00 26.16 417 LEU A C 1
ATOM 824 O O . LEU A 1 121 ? 37.478 63.727 11.763 1.00 22.46 417 LEU A O 1
ATOM 837 N N . ASP A 1 123 ? 40.742 64.067 12.160 1.00 23.15 419 ASP A N 1
ATOM 838 C CA . ASP A 1 123 ? 41.389 65.322 11.772 1.00 25.29 419 ASP A CA 1
ATOM 839 C C . ASP A 1 123 ? 40.349 66.386 11.478 1.00 25.39 419 ASP A C 1
ATOM 840 O O . ASP A 1 123 ? 40.498 67.539 11.881 1.00 27.14 419 ASP A O 1
ATOM 845 N N . THR A 1 124 ? 39.295 65.995 10.766 1.00 25.42 420 THR A N 1
ATOM 846 C CA . THR A 1 124 ? 38.197 66.911 10.454 1.00 24.32 420 THR A CA 1
ATOM 847 C C . THR A 1 124 ? 37.463 67.363 11.719 1.00 23.38 420 THR A C 1
ATOM 848 O O . THR A 1 124 ? 37.117 68.538 11.854 1.00 23.95 420 THR A O 1
ATOM 852 N N . LEU A 1 125 ? 37.220 66.429 12.637 1.00 20.59 421 LEU A N 1
ATOM 853 C CA . LEU A 1 125 ? 36.503 66.745 13.865 1.00 21.82 421 LEU A CA 1
ATOM 854 C C . LEU A 1 125 ? 37.303 67.732 14.707 1.00 24.50 421 LEU A C 1
ATOM 855 O O . LEU A 1 125 ? 36.740 68.645 15.318 1.00 25.07 421 LEU A O 1
ATOM 860 N N . LYS A 1 126 ? 38.619 67.572 14.705 1.00 20.24 422 LYS A N 1
ATOM 861 C CA . LYS A 1 126 ? 39.488 68.508 15.414 1.00 24.09 422 LYS A CA 1
ATOM 862 C C . LYS A 1 126 ? 39.361 69.925 14.870 1.00 32.75 422 LYS A C 1
ATOM 863 O O . LYS A 1 126 ? 39.564 70.893 15.596 1.00 32.02 422 LYS A O 1
ATOM 869 N N . ARG A 1 127 ? 39.016 70.047 13.591 1.00 29.56 423 ARG A N 1
ATOM 870 C CA . ARG A 1 127 ? 38.886 71.360 12.975 1.00 30.25 423 ARG A CA 1
ATOM 871 C C . ARG A 1 127 ? 37.454 71.894 12.992 1.00 32.51 423 ARG A C 1
ATOM 872 O O . ARG A 1 127 ? 37.208 73.036 12.608 1.00 37.88 423 ARG A O 1
ATOM 880 N N . SER A 1 128 ? 36.507 71.076 13.431 1.00 25.95 424 SER A N 1
ATOM 881 C CA . SER A 1 128 ? 35.107 71.445 13.318 1.00 27.64 424 SER A CA 1
ATOM 882 C C . SER A 1 128 ? 34.630 72.302 14.490 1.00 35.34 424 SER A C 1
ATOM 883 O O . SER A 1 128 ? 33.493 72.772 14.496 1.00 30.02 424 SER A O 1
ATOM 886 N N . ARG A 1 129 ? 35.499 72.495 15.478 1.00 37.73 425 ARG A N 1
ATOM 887 C CA . ARG A 1 129 ? 35.208 73.401 16.591 1.00 42.16 425 ARG A CA 1
ATOM 888 C C . ARG A 1 129 ? 33.837 73.157 17.222 1.00 39.68 425 ARG A C 1
ATOM 889 O O . ARG A 1 129 ? 33.034 74.088 17.346 1.00 44.22 425 ARG A O 1
ATOM 897 N N . GLY A 1 130 ? 33.562 71.911 17.598 1.00 26.59 426 GLY A N 1
ATOM 898 C CA . GLY A 1 130 ? 32.339 71.588 18.321 1.00 28.70 426 GLY A CA 1
ATOM 899 C C . GLY A 1 130 ? 31.125 71.283 17.466 1.00 24.46 426 GLY A C 1
ATOM 900 O O . GLY A 1 130 ? 30.104 70.789 17.970 1.00 25.66 426 GLY A O 1
ATOM 901 N N . GLN A 1 131 ? 31.226 71.563 16.168 1.00 26.88 427 GLN A N 1
ATOM 902 C CA . GLN A 1 131 ? 30.104 71.320 15.261 1.00 28.01 427 GLN A CA 1
ATOM 903 C C . GLN A 1 131 ? 30.094 69.871 14.765 1.00 23.54 427 GLN A C 1
ATOM 904 O O . GLN A 1 131 ? 31.137 69.306 14.450 1.00 25.46 427 GLN A O 1
ATOM 910 N N . LEU A 1 132 ? 28.909 69.286 14.695 1.00 26.37 428 LEU A N 1
ATOM 911 C CA . LEU A 1 132 ? 28.737 67.950 14.147 1.00 25.94 428 LEU A CA 1
ATOM 912 C C . LEU A 1 132 ? 29.225 67.911 12.681 1.00 23.29 428 LEU A C 1
ATOM 913 O O . LEU A 1 132 ? 29.229 68.928 11.989 1.00 24.49 428 LEU A O 1
ATOM 918 N N . VAL A 1 133 ? 29.657 66.740 12.232 1.00 16.68 429 VAL A N 1
ATOM 919 C CA . VAL A 1 133 ? 30.069 66.553 10.855 1.00 14.05 429 VAL A CA 1
ATOM 920 C C . VAL A 1 133 ? 29.022 65.666 10.200 1.00 18.63 429 VAL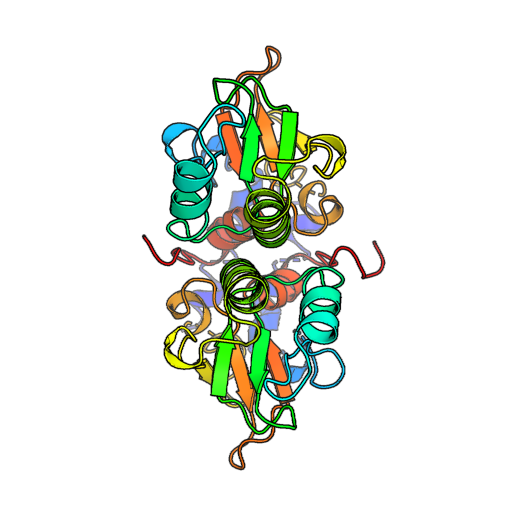 A C 1
ATOM 921 O O . VAL A 1 133 ? 28.672 64.619 10.743 1.00 21.25 429 VAL A O 1
ATOM 925 N N . LEU A 1 134 ? 28.521 66.084 9.036 1.00 20.39 430 LEU A N 1
ATOM 926 C CA . LEU A 1 134 ? 27.584 65.264 8.276 1.00 20.02 430 LEU A CA 1
ATOM 927 C C . LEU A 1 134 ? 28.346 64.285 7.395 1.00 20.53 430 LEU A C 1
ATOM 928 O O . LEU A 1 134 ? 29.421 64.608 6.863 1.00 20.26 430 LEU A O 1
ATOM 933 N N . VAL A 1 135 ? 27.779 63.092 7.237 1.00 17.25 431 VAL A N 1
ATOM 934 C CA . VAL A 1 135 ? 28.305 62.091 6.318 1.00 15.06 431 VAL A CA 1
ATOM 935 C C . VAL A 1 135 ? 27.305 61.995 5.174 1.00 21.29 431 VAL A C 1
ATOM 936 O O . VAL A 1 135 ? 26.116 61.765 5.411 1.00 20.83 431 VAL A O 1
ATOM 940 N N . ALA A 1 136 ? 27.759 62.230 3.942 1.00 21.92 432 ALA A N 1
ATOM 941 C CA . ALA A 1 136 ? 26.855 62.259 2.793 1.00 22.80 432 ALA A CA 1
ATOM 942 C C . ALA A 1 136 ? 27.474 61.550 1.599 1.00 22.00 432 ALA A C 1
ATOM 943 O O . ALA A 1 136 ? 28.691 61.465 1.494 1.00 22.58 432 ALA A O 1
ATOM 945 N N . ASP A 1 137 ? 26.639 61.059 0.689 1.00 21.06 433 ASP A N 1
ATOM 946 C CA . ASP A 1 137 ? 27.145 60.486 -0.553 1.00 21.78 433 ASP A CA 1
ATOM 947 C C . ASP A 1 137 ? 27.365 61.582 -1.606 1.00 24.69 433 ASP A C 1
ATOM 948 O O . ASP A 1 137 ? 27.141 62.760 -1.323 1.00 22.81 433 ASP A O 1
ATOM 953 N N . GLU A 1 138 ? 27.805 61.195 -2.800 1.00 21.39 434 GLU A N 1
ATOM 954 C CA . GLU A 1 138 ? 28.145 62.167 -3.845 1.00 21.88 434 GLU A CA 1
ATOM 955 C C . GLU A 1 138 ? 26.936 62.905 -4.360 1.00 26.03 434 GLU A C 1
ATOM 956 O O . GLU A 1 138 ? 27.065 63.973 -4.959 1.00 26.58 434 GLU A O 1
ATOM 962 N N . PHE A 1 139 ? 25.762 62.325 -4.149 1.00 24.35 435 PHE A N 1
ATOM 963 C CA . PHE A 1 139 ? 24.539 62.935 -4.645 1.00 28.50 435 PHE A CA 1
ATOM 964 C C . PHE A 1 139 ? 23.901 63.834 -3.601 1.00 27.48 435 PHE A C 1
ATOM 965 O O . PHE A 1 139 ? 22.862 64.456 -3.859 1.00 32.94 435 PHE A O 1
ATOM 973 N N . GLY A 1 140 ? 24.545 63.916 -2.439 1.00 24.55 436 GLY A N 1
ATOM 974 C CA . GLY A 1 140 ? 24.114 64.788 -1.358 1.00 28.07 436 GLY A CA 1
ATOM 975 C C . GLY A 1 140 ? 23.163 64.149 -0.362 1.00 29.07 436 GLY A C 1
ATOM 976 O O . GLY A 1 140 ? 22.632 64.825 0.514 1.00 29.42 436 GLY A O 1
ATOM 977 N N . ALA A 1 141 ? 22.929 62.850 -0.496 1.00 24.46 437 ALA A N 1
ATOM 978 C CA . ALA A 1 141 ? 22.064 62.159 0.466 1.00 24.68 437 ALA A CA 1
ATOM 979 C C . ALA A 1 141 ? 22.784 62.013 1.801 1.00 23.88 437 ALA A C 1
ATOM 980 O O . ALA A 1 141 ? 23.884 61.465 1.859 1.00 23.87 437 ALA A O 1
ATOM 982 N N . ILE A 1 142 ? 22.154 62.498 2.869 1.00 20.56 438 ILE A N 1
ATOM 983 C CA . ILE A 1 142 ? 22.718 62.397 4.210 1.00 19.63 438 ILE A CA 1
ATOM 984 C C . ILE A 1 142 ? 22.650 60.960 4.713 1.00 24.83 438 ILE A C 1
ATOM 985 O O . ILE A 1 142 ? 21.582 60.354 4.750 1.00 25.71 438 ILE A O 1
ATOM 990 N N . GLU A 1 143 ? 23.799 60.399 5.070 1.00 20.40 439 GLU A N 1
ATOM 991 C CA . GLU A 1 143 ? 23.827 59.038 5.580 1.00 20.74 439 GLU A CA 1
ATOM 992 C C . GLU A 1 143 ? 23.859 58.999 7.100 1.00 18.56 439 GLU A C 1
ATOM 993 O O . GLU A 1 143 ? 23.437 58.021 7.709 1.00 20.30 439 GLU A O 1
ATOM 999 N N . GLY A 1 144 ? 24.333 60.076 7.706 1.00 20.81 440 GLY A N 1
ATOM 1000 C CA . GLY A 1 144 ? 24.458 60.105 9.152 1.00 20.05 440 GLY A CA 1
ATOM 1001 C C . GLY A 1 144 ? 25.218 61.331 9.600 1.00 19.59 440 GLY A C 1
ATOM 1002 O O . GLY A 1 144 ? 25.484 62.240 8.806 1.00 21.15 440 GLY A O 1
ATOM 1003 N N . LEU A 1 145 ? 25.561 61.364 10.885 1.00 17.80 441 LEU A N 1
ATOM 1004 C CA . LEU A 1 145 ? 26.366 62.459 11.404 1.00 20.44 441 LEU A CA 1
ATOM 1005 C C . LEU A 1 145 ? 27.236 61.926 12.529 1.00 19.28 441 LEU A C 1
ATOM 1006 O O . LEU A 1 145 ? 26.942 60.879 13.128 1.00 20.81 441 LEU A O 1
ATOM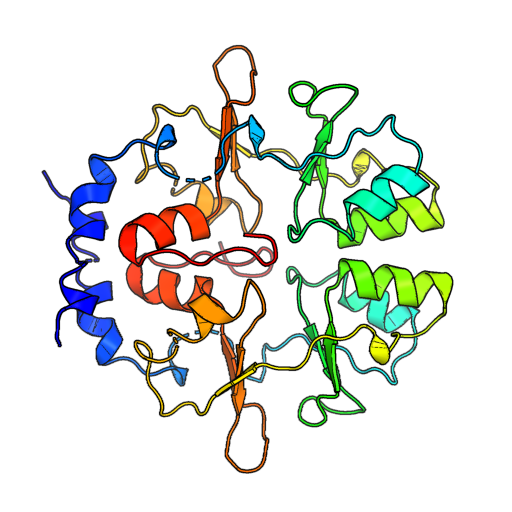 1011 N N . VAL A 1 146 ? 28.329 62.636 12.791 1.00 17.27 442 VAL A N 1
ATOM 1012 C CA . VAL A 1 146 ? 29.309 62.182 13.751 1.00 15.97 442 VAL A CA 1
ATOM 1013 C C . VAL A 1 146 ? 29.895 63.351 14.531 1.00 17.18 442 VAL A C 1
ATOM 1014 O O . VAL A 1 146 ? 30.089 64.447 13.988 1.00 18.88 442 VAL A O 1
ATOM 1018 N N . THR A 1 147 ? 30.185 63.101 15.806 1.00 18.12 443 THR A N 1
ATOM 1019 C CA . THR A 1 147 ? 30.887 64.059 16.654 1.00 18.35 443 THR A CA 1
ATOM 1020 C C . THR A 1 147 ? 32.021 63.313 17.371 1.00 19.65 443 THR A C 1
ATOM 1021 O O . THR A 1 147 ? 32.136 62.099 17.247 1.00 15.93 443 THR A O 1
ATOM 1025 N N . PRO A 1 148 ? 32.853 64.026 18.152 1.00 20.51 444 PRO A N 1
ATOM 1026 C CA . PRO A 1 148 ? 33.966 63.304 18.791 1.00 19.85 444 PRO A CA 1
ATOM 1027 C C . PRO A 1 148 ? 33.497 62.200 19.732 1.00 18.41 444 PRO A C 1
ATOM 1028 O O . PRO A 1 148 ? 34.181 61.180 19.887 1.00 21.01 444 PRO A O 1
ATOM 1032 N N . ILE A 1 149 ? 32.331 62.388 20.342 1.00 18.59 445 ILE A N 1
ATOM 1033 C CA . ILE A 1 149 ? 31.784 61.354 21.215 1.00 20.04 445 ILE A CA 1
ATOM 1034 C C . ILE A 1 149 ? 31.653 60.009 20.517 1.00 18.68 445 ILE A C 1
ATOM 1035 O O . ILE A 1 149 ? 31.959 58.958 21.108 1.00 19.47 445 ILE A O 1
ATOM 1040 N N . ASP A 1 150 ? 31.216 60.015 19.252 1.00 17.81 446 ASP A N 1
ATOM 1041 C CA . ASP A 1 150 ? 31.071 58.765 18.507 1.00 21.65 446 ASP A CA 1
ATOM 1042 C C . ASP A 1 150 ? 32.395 58.015 18.341 1.00 22.41 446 ASP A C 1
ATOM 1043 O O . ASP A 1 150 ? 32.441 56.783 18.437 1.00 19.63 446 ASP A O 1
ATOM 1048 N N . VAL A 1 151 ? 33.469 58.760 18.105 1.00 19.77 447 VAL A N 1
ATOM 1049 C CA . VAL A 1 151 ? 34.796 58.149 18.006 1.00 22.01 447 VAL A CA 1
ATOM 1050 C C . VAL A 1 151 ? 35.269 57.670 19.377 1.00 22.24 447 VAL A C 1
ATOM 1051 O O . VAL A 1 151 ? 35.785 56.556 19.522 1.00 20.61 447 VAL A O 1
ATOM 1055 N N . PHE A 1 152 ? 35.085 58.507 20.394 1.00 19.12 448 PHE A N 1
ATOM 1056 C CA . PHE A 1 152 ? 35.507 58.156 21.748 1.00 19.16 448 PHE A CA 1
ATOM 1057 C C . PHE A 1 152 ? 34.820 56.861 22.221 1.00 19.26 448 PHE A C 1
ATOM 1058 O O . PHE A 1 152 ? 35.441 56.017 22.884 1.00 20.67 448 PHE A O 1
ATOM 1066 N N . GLU A 1 153 ? 33.555 56.680 21.849 1.00 20.48 449 GLU A N 1
ATOM 1067 C CA . GLU A 1 153 ? 32.820 55.474 22.246 1.00 20.26 449 GLU A CA 1
ATOM 1068 C C . GLU A 1 153 ? 33.430 54.206 21.674 1.00 20.49 449 GLU A C 1
ATOM 1069 O O . GLU A 1 153 ? 33.367 53.158 22.308 1.00 22.78 449 GLU A O 1
ATOM 1075 N N . ALA A 1 154 ? 33.977 54.300 20.463 1.00 19.72 450 ALA A N 1
ATOM 1076 C CA . ALA A 1 154 ? 34.702 53.188 19.838 1.00 21.22 450 ALA A CA 1
ATOM 1077 C C . ALA A 1 154 ? 35.951 52.762 20.621 1.00 28.73 450 ALA A C 1
ATOM 1078 O O . ALA A 1 154 ? 36.429 51.632 20.485 1.00 31.50 450 ALA A O 1
ATOM 1080 N N . ILE A 1 155 ? 36.477 53.673 21.436 1.00 22.80 451 ILE A N 1
ATOM 1081 C CA . ILE A 1 155 ? 37.640 53.409 22.286 1.00 22.20 451 ILE A CA 1
ATOM 1082 C C . ILE A 1 155 ? 37.254 53.017 23.715 1.00 24.39 451 ILE A C 1
ATOM 1083 O O . ILE A 1 155 ? 37.762 52.038 24.267 1.00 26.13 451 ILE A O 1
ATOM 1088 N N . ALA A 1 156 ? 36.340 53.782 24.307 1.00 21.73 452 ALA A N 1
ATOM 1089 C CA . ALA A 1 156 ? 36.110 53.741 25.748 1.00 24.00 452 ALA A CA 1
ATOM 1090 C C . ALA A 1 156 ? 34.736 53.214 26.173 1.00 26.28 452 ALA A C 1
ATOM 1091 O O . ALA A 1 156 ? 34.446 53.155 27.366 1.00 27.57 452 ALA A O 1
ATOM 1093 N N . GLY A 1 157 ? 33.886 52.851 25.214 1.00 25.53 453 GLY A N 1
ATOM 1094 C CA . GLY A 1 157 ? 32.569 52.331 25.538 1.00 26.43 453 GLY A CA 1
ATOM 1095 C C . GLY A 1 157 ? 31.514 53.432 25.508 1.00 27.35 453 GLY A C 1
ATOM 1096 O O . GLY A 1 157 ? 31.834 54.595 25.275 1.00 20.24 453 GLY A O 1
ATOM 1097 N N . GLU A 1 158 ? 30.261 53.070 25.765 1.00 27.00 454 GLU A N 1
ATOM 1098 C CA . GLU A 1 158 ? 29.135 53.981 25.541 1.00 26.00 454 GLU A CA 1
ATOM 1099 C C . GLU A 1 158 ? 29.060 55.154 26.507 1.00 23.58 454 GLU A C 1
ATOM 1100 O O . GLU A 1 158 ? 29.244 54.986 27.722 1.00 21.83 454 GLU A O 1
ATOM 1106 N N . PHE A 1 159 ? 28.748 56.327 25.948 1.00 22.58 455 PHE A N 1
ATOM 1107 C CA . PHE A 1 159 ? 28.330 57.493 26.718 1.00 23.14 455 PHE A CA 1
ATOM 1108 C C . PHE A 1 159 ? 26.930 57.853 26.232 1.00 22.66 455 PHE A C 1
ATOM 1109 O O . PHE A 1 159 ? 26.757 58.788 25.444 1.00 19.87 455 PHE A O 1
ATOM 1117 N N . PRO A 1 160 ? 25.916 57.106 26.690 1.00 22.58 456 PRO A N 1
ATOM 1118 C CA . PRO A 1 160 ? 24.575 57.272 26.111 1.00 22.11 456 PRO A CA 1
ATOM 1119 C C . PRO A 1 160 ? 23.978 58.657 26.385 1.00 20.41 456 PRO A C 1
ATOM 1120 O O . PRO A 1 160 ? 24.236 59.259 27.428 1.00 22.09 456 PRO A O 1
ATOM 1124 N N . ASP A 1 161 ? 23.198 59.154 25.434 1.00 20.35 457 ASP A N 1
ATOM 1125 C CA . ASP A 1 161 ? 22.486 60.413 25.605 1.00 17.71 457 ASP A CA 1
ATOM 1126 C C . ASP A 1 161 ? 21.398 60.256 26.647 1.00 20.55 457 ASP A C 1
ATOM 1127 O O . ASP A 1 161 ? 21.072 59.140 27.065 1.00 24.72 457 ASP A O 1
ATOM 1132 N N . GLU A 1 162 ? 20.800 61.379 27.033 1.00 22.61 458 GLU A N 1
ATOM 1133 C CA . GLU A 1 162 ? 19.755 61.368 28.052 1.00 23.51 458 GLU A CA 1
ATOM 1134 C C . GLU A 1 162 ? 18.560 60.528 27.614 1.00 24.45 458 GLU A C 1
ATOM 1135 O O . GLU A 1 162 ? 17.808 60.014 28.446 1.00 23.60 458 GLU A O 1
ATOM 1141 N N . ASP A 1 163 ? 18.372 60.383 26.307 1.00 22.41 459 ASP A N 1
ATOM 1142 C CA . ASP A 1 163 ? 17.223 59.629 25.806 1.00 19.86 459 ASP A CA 1
ATOM 1143 C C . ASP A 1 163 ? 17.605 58.268 25.248 1.00 25.71 459 ASP A C 1
ATOM 1144 O O . ASP A 1 163 ? 16.853 57.672 24.482 1.00 28.27 459 ASP A O 1
ATOM 1149 N N . GLU A 1 164 ? 18.771 57.778 25.655 1.00 20.84 460 GLU A N 1
ATOM 1150 C CA . GLU A 1 164 ? 19.245 56.468 25.251 1.00 21.15 460 GLU A CA 1
ATOM 1151 C C . GLU A 1 164 ? 19.444 55.594 26.483 1.00 23.79 460 GLU A C 1
ATOM 1152 O O . GLU A 1 164 ? 19.639 56.104 27.593 1.00 24.01 460 GLU A O 1
ATOM 1158 N N . LEU A 1 165 ? 19.407 54.280 26.295 1.00 32.44 461 LEU A N 1
ATOM 1159 C CA . LEU A 1 165 ? 19.492 53.374 27.444 1.00 42.51 461 LEU A CA 1
ATOM 1160 C C . LEU A 1 165 ? 20.799 53.537 28.227 1.00 47.46 461 LEU A C 1
ATOM 1161 O O . LEU A 1 165 ? 21.880 53.523 27.640 1.00 47.90 461 LEU A O 1
ATOM 1166 N N . PRO A 1 166 ? 20.693 53.681 29.563 1.00 47.74 462 PRO A N 1
ATOM 1167 C CA . PRO A 1 166 ? 21.828 53.954 30.461 1.00 48.61 462 PRO A CA 1
ATOM 1168 C C . PRO A 1 166 ? 22.819 52.793 30.569 1.00 51.92 462 PRO A C 1
ATOM 1169 O O . PRO A 1 166 ? 22.492 51.668 30.185 1.00 56.23 462 PRO A O 1
ATOM 1173 N N . PHE B 1 19 ? 53.675 56.598 9.387 1.00 88.32 315 PHE B N 1
ATOM 1174 C CA . PHE B 1 19 ? 52.345 56.343 9.927 1.00 84.57 315 PHE B CA 1
ATOM 1175 C C . PHE B 1 19 ? 52.379 55.296 11.039 1.00 76.81 315 PHE B C 1
ATOM 1176 O O . PHE B 1 19 ? 53.454 54.872 11.480 1.00 70.83 315 PHE B O 1
ATOM 1178 N N . GLY B 1 20 ? 51.194 54.877 11.476 1.00 69.78 316 GLY B N 1
ATOM 1179 C CA . GLY B 1 20 ? 51.056 54.062 12.669 1.00 50.60 316 GLY B CA 1
ATOM 1180 C C . GLY B 1 20 ? 51.242 54.951 13.883 1.00 43.82 316 GLY B C 1
ATOM 1181 O O . GLY B 1 20 ? 50.967 54.549 15.015 1.00 33.96 316 GLY B O 1
ATOM 1182 N N . VAL B 1 21 ? 51.702 56.175 13.644 1.00 40.64 317 VAL B N 1
ATOM 1183 C CA . VAL B 1 21 ? 52.006 57.099 14.730 1.00 43.28 317 VAL B CA 1
ATOM 1184 C C . VAL B 1 21 ? 50.768 57.510 15.519 1.00 35.69 317 VAL B C 1
ATOM 1185 O O . VAL B 1 21 ? 50.836 57.641 16.741 1.00 32.29 317 VAL B O 1
ATOM 1189 N N . GLU B 1 22 ? 49.649 57.729 14.825 1.00 31.22 318 GLU B N 1
ATOM 1190 C CA . GLU B 1 22 ? 48.430 58.158 15.500 1.00 33.48 318 GLU B CA 1
ATOM 1191 C C . GLU B 1 22 ? 48.009 57.092 16.503 1.00 27.33 318 GLU B C 1
ATOM 1192 O O . GLU B 1 22 ? 47.662 57.401 17.645 1.00 29.15 318 GLU B O 1
ATOM 1198 N N . GLU B 1 23 ? 48.046 55.834 16.076 1.00 31.68 319 GLU B N 1
ATOM 1199 C CA . GLU B 1 23 ? 47.727 54.740 16.976 1.00 34.57 319 GLU B CA 1
ATOM 1200 C C . GLU B 1 23 ? 48.710 54.651 18.126 1.00 31.90 319 GLU B C 1
ATOM 1201 O O . GLU B 1 23 ? 48.294 54.494 19.266 1.00 28.42 319 GLU B O 1
ATOM 1207 N N . ARG B 1 24 ? 50.012 54.728 17.838 1.00 30.03 320 ARG B N 1
ATOM 1208 C CA . ARG B 1 24 ? 51.006 54.670 18.918 1.00 31.57 320 ARG B CA 1
ATOM 1209 C C . ARG B 1 24 ? 50.771 55.755 19.967 1.00 27.57 320 ARG B C 1
ATOM 1210 O O . ARG B 1 24 ? 50.836 55.498 21.180 1.00 25.31 320 ARG B O 1
ATOM 1218 N N . ASN B 1 25 ? 50.516 56.972 19.496 1.00 26.73 321 ASN B N 1
ATOM 1219 C CA . ASN B 1 25 ? 50.309 58.099 20.397 1.00 27.26 321 ASN B CA 1
ATOM 1220 C C . ASN B 1 25 ? 49.055 57.933 21.236 1.00 27.15 321 ASN B C 1
ATOM 1221 O O . ASN B 1 25 ? 49.042 58.275 22.421 1.00 26.71 321 ASN B O 1
ATOM 1234 N N . VAL B 1 27 ? 47.645 54.992 22.004 1.00 24.45 323 VAL B N 1
ATOM 1235 C CA . VAL B 1 27 ? 47.935 53.940 22.979 1.00 23.58 323 VAL B CA 1
ATOM 1236 C C . VAL B 1 27 ? 48.747 54.479 24.154 1.00 25.73 323 VAL B C 1
ATOM 1237 O O . VAL B 1 27 ? 48.491 54.132 25.315 1.00 27.49 323 VAL B O 1
ATOM 1241 N N . SER B 1 28 ? 49.742 55.316 23.862 1.00 24.33 324 SER B N 1
ATOM 1242 C CA . SER B 1 28 ? 50.526 55.933 24.922 1.00 24.13 324 SER B CA 1
ATOM 1243 C C . SER B 1 28 ? 49.617 56.749 25.829 1.00 26.55 324 SER B C 1
ATOM 1244 O O . SER B 1 28 ? 49.742 56.707 27.056 1.00 26.45 324 SER B O 1
ATOM 1247 N N . GLY B 1 29 ? 48.712 57.503 25.215 1.00 27.76 325 GLY B N 1
ATOM 1248 C CA . GLY B 1 29 ? 47.743 58.267 25.972 1.00 23.85 325 GLY B CA 1
ATOM 1249 C C . GLY B 1 29 ? 46.924 57.405 26.913 1.00 25.61 325 GLY B C 1
ATOM 1250 O O . GLY B 1 29 ? 46.763 57.749 28.088 1.00 28.06 325 GLY B O 1
ATOM 1251 N N . VAL B 1 30 ? 46.384 56.301 26.401 1.00 23.81 326 VAL B N 1
ATOM 1252 C CA . VAL B 1 30 ? 45.594 55.398 27.233 1.00 25.22 326 VAL B CA 1
ATOM 1253 C C . VAL B 1 30 ? 46.426 54.893 28.417 1.00 25.66 326 VAL B C 1
ATOM 1254 O O . VAL B 1 30 ? 45.953 54.852 29.561 1.00 22.99 326 VAL B O 1
ATOM 1258 N N . LEU B 1 31 ? 47.672 54.506 28.151 1.00 23.97 327 LEU B N 1
ATOM 1259 C CA . LEU B 1 31 ? 48.487 53.895 29.198 1.00 23.84 327 LEU B CA 1
ATOM 1260 C C . LEU B 1 31 ? 49.040 54.899 30.205 1.00 27.20 327 LEU B C 1
ATOM 1261 O O . LEU B 1 31 ? 49.758 54.518 31.126 1.00 31.37 327 LEU B O 1
ATOM 1266 N N . THR B 1 32 ? 48.708 56.175 30.054 1.00 29.25 328 THR B N 1
ATOM 1267 C CA . THR B 1 32 ? 49.125 57.145 31.064 1.00 30.40 328 THR B CA 1
ATOM 1268 C C . THR B 1 32 ? 47.921 57.815 31.743 1.00 28.79 328 THR B C 1
ATOM 1269 O O . THR B 1 32 ? 48.083 58.647 32.634 1.00 31.66 328 THR B O 1
ATOM 1273 N N . LEU B 1 33 ? 46.716 57.414 31.341 1.00 27.74 329 LEU B N 1
ATOM 1274 C CA . LEU B 1 33 ? 45.484 57.923 31.955 1.00 34.05 329 LEU B CA 1
ATOM 1275 C C . LEU B 1 33 ? 45.418 57.738 33.463 1.00 35.67 329 LEU B C 1
ATOM 1276 O O . LEU B 1 33 ? 45.086 58.668 34.191 1.00 38.67 329 LEU B O 1
ATOM 1281 N N . ALA B 1 34 ? 45.698 56.523 33.923 1.00 31.24 330 ALA B N 1
ATOM 1282 C CA . ALA B 1 34 ? 45.586 56.186 35.342 1.00 35.40 330 ALA B CA 1
ATOM 1283 C C . ALA B 1 34 ? 46.655 56.872 36.187 1.00 43.30 330 ALA B C 1
ATOM 1284 O O . ALA B 1 34 ? 46.643 56.784 37.415 1.00 47.96 330 ALA B O 1
ATOM 1286 N N . GLU B 1 35 ? 47.581 57.553 35.527 1.00 37.76 331 GLU B N 1
ATOM 1287 C CA . GLU B 1 35 ? 48.682 58.214 36.217 1.00 44.56 331 GLU B CA 1
ATOM 1288 C C . GLU B 1 35 ? 48.471 59.727 36.256 1.00 42.83 331 GLU B C 1
ATOM 1289 O O . GLU B 1 35 ? 49.052 60.421 37.086 1.00 48.88 331 GLU B O 1
ATOM 1295 N N . ARG B 1 36 ? 47.632 60.233 35.359 1.00 31.28 332 ARG B N 1
ATOM 1296 C CA . ARG B 1 36 ? 47.384 61.668 35.264 1.00 29.11 332 ARG B CA 1
ATOM 1297 C C . ARG B 1 36 ? 46.273 62.067 36.219 1.00 30.35 332 ARG B C 1
ATOM 1298 O O . ARG B 1 36 ? 45.380 61.272 36.505 1.00 34.92 332 ARG B O 1
ATOM 1306 N N . SER B 1 37 ? 46.315 63.310 36.684 1.00 27.09 333 SER B N 1
ATOM 1307 C CA . SER B 1 37 ? 45.309 63.799 37.620 1.00 25.48 333 SER B CA 1
ATOM 1308 C C . SER B 1 37 ? 44.138 64.414 36.886 1.00 25.38 333 SER B C 1
ATOM 1309 O O . SER B 1 37 ? 44.263 64.892 35.755 1.00 21.79 333 SER B O 1
ATOM 1312 N N . ILE B 1 38 ? 42.993 64.422 37.551 1.00 23.44 334 ILE B N 1
ATOM 1313 C CA . ILE B 1 38 ? 41.841 65.146 37.030 1.00 22.51 334 ILE B CA 1
ATOM 1314 C C . ILE B 1 38 ? 42.189 66.624 36.838 1.00 25.64 334 ILE B C 1
ATOM 1315 O O . ILE B 1 38 ? 41.781 67.247 35.852 1.00 22.57 334 ILE B O 1
ATOM 1320 N N . ARG B 1 39 ? 42.963 67.176 37.770 1.00 24.12 335 ARG B N 1
ATOM 1321 C CA . ARG B 1 39 ? 43.369 68.574 37.678 1.00 23.81 335 ARG B CA 1
ATOM 1322 C C . ARG B 1 39 ? 44.029 68.867 36.339 1.00 27.15 335 ARG B C 1
ATOM 1323 O O . ARG B 1 39 ? 43.811 69.925 35.738 1.00 29.59 335 ARG B O 1
ATOM 1331 N N . SER B 1 40 ? 44.825 67.918 35.863 1.00 27.31 336 SER B N 1
ATOM 1332 C CA . SER B 1 40 ? 45.593 68.105 34.635 1.00 25.55 336 SER B CA 1
ATOM 1333 C C . SER B 1 40 ? 44.759 68.053 33.352 1.00 30.24 336 SER B C 1
ATOM 1334 O O . SER B 1 40 ? 45.226 68.500 32.299 1.00 31.58 336 SER B O 1
ATOM 1337 N N . ILE B 1 41 ? 43.543 67.511 33.419 1.00 25.43 337 ILE B N 1
ATOM 1338 C CA . ILE B 1 41 ? 42.694 67.443 32.227 1.00 24.63 337 ILE B CA 1
ATOM 1339 C C . ILE B 1 41 ? 41.450 68.338 32.267 1.00 22.86 337 ILE B C 1
ATOM 1340 O O . ILE B 1 41 ? 40.848 68.591 31.229 1.00 23.62 337 ILE B O 1
ATOM 1353 N N . THR B 1 43 ? 38.765 71.561 32.751 1.00 20.55 339 THR B N 1
ATOM 1354 C CA . THR B 1 43 ? 38.684 72.996 32.522 1.00 22.08 339 THR B CA 1
ATOM 1355 C C . THR B 1 43 ? 38.792 73.670 33.886 1.00 21.27 339 THR B C 1
ATOM 1356 O O . THR B 1 43 ? 37.973 73.432 34.776 1.00 21.61 339 THR B O 1
ATOM 1360 N N . PRO B 1 44 ? 39.834 74.497 34.076 1.00 22.45 340 PRO B N 1
ATOM 1361 C CA . PRO B 1 44 ? 40.063 75.073 35.408 1.00 26.58 340 PRO B CA 1
ATOM 1362 C C . PRO B 1 44 ? 39.060 76.159 35.784 1.00 26.13 340 PRO B C 1
ATOM 1363 O O . PRO B 1 44 ? 38.420 76.758 34.917 1.00 21.76 340 PRO B O 1
ATOM 1367 N N . ARG B 1 45 ? 38.938 76.397 37.086 1.00 26.84 341 ARG B N 1
ATOM 1368 C CA . ARG B 1 45 ? 37.995 77.365 37.637 1.00 21.36 341 ARG B CA 1
ATOM 1369 C C . ARG B 1 45 ? 38.001 78.676 36.880 1.00 24.93 341 ARG B C 1
ATOM 1370 O O . ARG B 1 45 ? 36.946 79.236 36.575 1.00 24.04 341 ARG B O 1
ATOM 1378 N N . THR B 1 46 ? 39.197 79.169 36.578 1.00 23.86 342 THR B N 1
ATOM 1379 C CA . THR B 1 46 ? 39.335 80.467 35.935 1.00 29.58 342 THR B CA 1
ATOM 1380 C C . THR B 1 46 ? 38.679 80.518 34.555 1.00 31.09 342 THR B C 1
ATOM 1381 O O . THR B 1 46 ? 38.326 81.592 34.075 1.00 28.26 342 THR B O 1
ATOM 1385 N N . ASP B 1 47 ? 38.504 79.357 33.929 1.00 25.20 343 ASP B N 1
ATOM 1386 C CA . ASP B 1 47 ? 37.907 79.277 32.598 1.00 23.74 343 ASP B CA 1
ATOM 1387 C C . ASP B 1 47 ? 36.446 78.810 32.592 1.00 24.11 343 ASP B C 1
ATOM 1388 O O . ASP B 1 47 ? 35.849 78.655 31.538 1.00 22.88 343 ASP B O 1
ATOM 1393 N N . VAL B 1 48 ? 35.866 78.600 33.768 1.00 21.51 344 VAL B N 1
ATOM 1394 C CA . VAL B 1 48 ? 34.478 78.161 33.844 1.00 20.63 344 VAL B CA 1
ATOM 1395 C C . VAL B 1 48 ? 33.527 79.266 33.373 1.00 22.05 344 VAL B C 1
ATOM 1396 O O . VAL B 1 48 ? 33.610 80.399 33.842 1.00 23.95 344 VAL B O 1
ATOM 1400 N N . SER B 1 49 ? 32.639 78.943 32.434 1.00 19.33 345 SER B N 1
ATOM 1401 C CA . SER B 1 49 ? 31.538 79.852 32.094 1.00 17.25 345 SER B CA 1
ATOM 1402 C C . SER B 1 49 ? 30.341 79.518 32.960 1.00 22.72 345 SER B C 1
ATOM 1403 O O . SER B 1 49 ? 29.821 78.404 32.883 1.00 19.40 345 SER B O 1
ATOM 1406 N N . TRP B 1 50 ? 29.902 80.469 33.782 1.00 22.30 346 TRP B N 1
ATOM 1407 C CA . TRP B 1 50 ? 28.770 80.233 34.673 1.00 19.52 346 TRP B CA 1
ATOM 1408 C C . TRP B 1 50 ? 27.811 81.423 34.646 1.00 20.44 346 TRP B C 1
ATOM 1409 O O . TRP B 1 50 ? 28.222 82.549 34.382 1.00 22.73 346 TRP B O 1
ATOM 1420 N N . VAL B 1 51 ? 26.537 81.150 34.894 1.00 19.38 347 VAL B N 1
ATOM 1421 C CA . VAL B 1 51 ? 25.510 82.175 34.807 1.00 19.35 347 VAL B CA 1
ATOM 1422 C C . VAL B 1 51 ? 25.227 82.662 36.215 1.00 22.37 347 VAL B C 1
ATOM 1423 O O . VAL B 1 51 ? 25.016 81.851 37.119 1.00 23.90 347 VAL B O 1
ATOM 1427 N N . ASN B 1 52 ? 25.257 83.980 36.399 1.00 25.41 348 ASN B N 1
ATOM 1428 C CA . ASN B 1 52 ? 24.897 84.584 37.678 1.00 24.97 348 ASN B CA 1
ATOM 1429 C C . ASN B 1 52 ? 23.416 84.911 37.600 1.00 25.76 348 ASN B C 1
ATOM 1430 O O . ASN B 1 52 ? 23.001 85.798 36.846 1.00 25.40 348 ASN B O 1
ATOM 1435 N N . ILE B 1 53 ? 22.623 84.162 38.354 1.00 25.64 349 ILE B N 1
ATOM 1436 C CA . ILE B 1 53 ? 21.171 84.263 38.313 1.00 27.30 349 ILE B CA 1
ATOM 1437 C C . ILE B 1 53 ? 20.677 85.674 38.676 1.00 32.44 349 ILE B C 1
ATOM 1438 O O . ILE B 1 53 ? 19.552 86.048 38.345 1.00 33.18 349 ILE B O 1
ATOM 1443 N N . ASP B 1 54 ? 21.540 86.461 39.317 1.00 26.64 350 ASP B N 1
ATOM 1444 C CA . ASP B 1 54 ? 21.200 87.829 39.727 1.00 28.34 350 ASP B CA 1
ATOM 1445 C C . ASP B 1 54 ? 21.531 88.873 38.654 1.00 29.90 350 ASP B C 1
ATOM 1446 O O . ASP B 1 54 ? 21.204 90.051 38.818 1.00 31.54 350 ASP B O 1
ATOM 1451 N N . ASP B 1 55 ? 22.199 88.464 37.577 1.00 26.56 351 ASP B N 1
ATOM 1452 C CA . ASP B 1 55 ? 22.436 89.379 36.457 1.00 27.81 351 ASP B CA 1
ATOM 1453 C C . ASP B 1 55 ? 21.118 89.728 35.764 1.00 29.28 351 ASP B C 1
ATOM 1454 O O . ASP B 1 55 ? 20.133 88.990 35.858 1.00 28.91 351 ASP B O 1
ATOM 1459 N N . ASP B 1 56 ? 21.084 90.849 35.057 1.00 32.33 352 ASP B N 1
ATOM 1460 C CA . ASP B 1 56 ? 19.874 91.161 34.309 1.00 38.85 352 ASP B CA 1
ATOM 1461 C C . ASP B 1 56 ? 19.796 90.273 33.067 1.00 32.21 352 ASP B C 1
ATOM 1462 O O . ASP B 1 56 ? 20.812 89.756 32.578 1.00 25.62 352 ASP B O 1
ATOM 1467 N N . ALA B 1 57 ? 18.578 90.080 32.583 1.00 26.38 353 ALA B N 1
ATOM 1468 C CA . ALA B 1 57 ? 18.315 89.137 31.498 1.00 26.73 353 ALA B CA 1
ATOM 1469 C C . ALA B 1 57 ? 19.137 89.402 30.236 1.00 26.06 353 ALA B C 1
ATOM 1470 O O . ALA B 1 57 ? 19.624 88.463 29.587 1.00 23.28 353 ALA B O 1
ATOM 1472 N N . ALA B 1 58 ? 19.280 90.673 29.865 1.00 22.93 354 ALA B N 1
ATOM 1473 C CA . ALA B 1 58 ? 20.029 90.989 28.641 1.00 26.50 354 ALA B CA 1
ATOM 1474 C C . ALA B 1 58 ? 21.500 90.577 28.755 1.00 23.49 354 ALA B C 1
ATOM 1475 O O . ALA B 1 58 ? 22.106 90.108 27.784 1.00 23.47 354 ALA B O 1
ATOM 1477 N N . THR B 1 59 ? 22.063 90.761 29.947 1.00 24.54 355 THR B N 1
ATOM 1478 C CA . THR B 1 59 ? 23.436 90.352 30.226 1.00 26.94 355 THR B CA 1
ATOM 1479 C C . THR B 1 59 ? 23.617 88.840 30.080 1.00 21.36 355 THR B C 1
ATOM 1480 O O . THR B 1 59 ? 24.566 88.384 29.448 1.00 25.14 355 THR B O 1
ATOM 1484 N N . ILE B 1 60 ? 22.704 88.071 30.662 1.00 24.12 356 ILE B N 1
ATOM 1485 C CA . ILE B 1 60 ? 22.796 86.609 30.580 1.00 22.45 356 ILE B CA 1
ATOM 1486 C C . ILE B 1 60 ? 22.587 86.127 29.143 1.00 20.22 356 ILE B C 1
ATOM 1487 O O . ILE B 1 60 ? 23.301 85.250 28.664 1.00 21.85 356 ILE B O 1
ATOM 1492 N N . ARG B 1 61 ? 21.613 86.705 28.448 1.00 19.42 357 ARG B N 1
ATOM 1493 C CA . ARG B 1 61 ? 21.373 86.341 27.053 1.00 21.06 357 ARG B CA 1
ATOM 1494 C C . ARG B 1 61 ? 22.638 86.532 26.202 1.00 26.62 357 ARG B C 1
ATOM 1495 O O . ARG B 1 61 ? 22.989 85.679 25.375 1.00 26.48 357 ARG B O 1
ATOM 1503 N N . GLN B 1 62 ? 23.328 87.646 26.416 1.00 23.30 358 GLN B N 1
ATOM 1504 C CA . GLN B 1 62 ? 24.548 87.939 25.667 1.00 25.79 358 GLN B CA 1
ATOM 1505 C C . GLN B 1 62 ? 25.646 86.933 26.006 1.00 28.48 358 GLN B C 1
ATOM 1506 O O . GLN B 1 62 ? 26.354 86.439 25.125 1.00 26.21 358 GLN B O 1
ATOM 1512 N N . GLN B 1 63 ? 25.768 86.620 27.287 1.00 24.69 359 GLN B N 1
ATOM 1513 C CA . GLN B 1 63 ? 26.760 85.664 27.736 1.00 24.59 359 GLN B CA 1
ATOM 1514 C C . GLN B 1 63 ? 26.537 84.300 27.093 1.00 21.85 359 GLN B C 1
ATOM 1515 O O . GLN B 1 63 ? 27.484 83.637 26.636 1.00 23.19 359 GLN B O 1
ATOM 1521 N N . LEU B 1 64 ? 25.281 83.870 27.075 1.00 22.36 360 LEU B N 1
ATOM 1522 C CA . LEU B 1 64 ? 24.942 82.559 26.538 1.00 21.42 360 LEU B CA 1
ATOM 1523 C C . LEU B 1 64 ? 25.256 82.433 25.043 1.00 26.55 360 LEU B C 1
ATOM 1524 O O . LEU B 1 64 ? 25.765 81.400 24.612 1.00 27.30 360 LEU B O 1
ATOM 1529 N N . THR B 1 65 ? 24.977 83.465 24.247 1.00 27.46 361 THR B N 1
ATOM 1530 C CA A THR B 1 65 ? 25.239 83.360 22.808 0.45 28.06 361 THR B CA 1
ATOM 1531 C CA B THR B 1 65 ? 25.238 83.387 22.804 0.55 28.47 361 THR B CA 1
ATOM 1532 C C . THR B 1 65 ? 26.721 83.476 22.496 1.00 27.21 361 THR B C 1
ATOM 1533 O O . THR B 1 65 ? 27.202 82.869 21.541 1.00 26.56 361 THR B O 1
ATOM 1540 N N . ALA B 1 66 ? 27.436 84.253 23.302 1.00 23.68 362 ALA B N 1
ATOM 1541 C CA . ALA B 1 66 ? 28.850 84.482 23.061 1.00 26.55 362 ALA B CA 1
ATOM 1542 C C . ALA B 1 66 ? 29.705 83.264 23.394 1.00 31.15 362 ALA B C 1
ATOM 1543 O O . ALA B 1 66 ? 30.708 83.010 22.732 1.00 25.65 362 ALA B O 1
ATOM 1545 N N . ALA B 1 67 ? 29.327 82.516 24.427 1.00 24.01 363 ALA B N 1
ATOM 1546 C CA . ALA B 1 67 ? 30.127 81.350 24.812 1.00 22.94 363 ALA B CA 1
ATOM 1547 C C . ALA B 1 67 ? 29.810 80.172 23.900 1.00 25.46 363 ALA B C 1
ATOM 1548 O O . ALA B 1 67 ? 28.703 80.088 23.354 1.00 27.45 363 ALA B O 1
ATOM 1550 N N . PRO B 1 68 ? 30.782 79.262 23.697 1.00 22.19 364 PRO B N 1
ATOM 1551 C CA . PRO B 1 68 ? 30.521 78.126 22.803 1.00 22.85 364 PRO B CA 1
ATOM 1552 C C . PRO B 1 68 ? 29.799 76.975 23.516 1.00 21.01 364 PRO B C 1
ATOM 1553 O O . PRO B 1 68 ? 29.314 76.050 22.867 1.00 27.28 364 PRO B O 1
ATOM 1557 N N . HIS B 1 69 ? 29.697 77.043 24.840 1.00 20.40 365 HIS B N 1
ATOM 1558 C CA . HIS B 1 69 ? 29.237 75.896 25.620 1.00 18.07 365 HIS B CA 1
ATOM 1559 C C . HIS B 1 69 ? 27.732 75.780 25.666 1.00 18.42 365 HIS B C 1
ATOM 1560 O O . HIS B 1 69 ? 27.028 76.765 25.446 1.00 22.05 365 HIS B O 1
ATOM 1567 N N . SER B 1 70 ? 27.249 74.567 25.938 1.00 16.61 366 SER B N 1
ATOM 1568 C CA . SER B 1 70 ? 25.806 74.304 26.000 1.00 19.33 366 SER B CA 1
ATOM 1569 C C . SER B 1 70 ? 25.268 74.222 27.438 1.00 24.00 366 SER B C 1
ATOM 1570 O O . SER B 1 70 ? 24.140 74.627 27.697 1.00 26.59 366 SER B O 1
ATOM 1573 N N . PHE B 1 71 ? 26.068 73.699 28.365 1.00 18.54 367 PHE B N 1
ATOM 1574 C CA . PHE B 1 71 ? 25.657 73.632 29.770 1.00 17.49 367 PHE B CA 1
ATOM 1575 C C . PHE B 1 71 ? 26.445 74.646 30.587 1.00 19.65 367 PHE B C 1
ATOM 1576 O O . PHE B 1 71 ? 27.653 74.836 30.362 1.00 19.51 367 PHE B O 1
ATOM 1584 N N . PHE B 1 72 ? 25.767 75.260 31.556 1.00 20.32 368 PHE B N 1
ATOM 1585 C CA . PHE B 1 72 ? 26.374 76.256 32.449 1.00 18.43 368 PHE B CA 1
ATOM 1586 C C . PHE B 1 72 ? 25.948 76.018 33.899 1.00 20.38 368 PHE B C 1
ATOM 1587 O O . PHE B 1 72 ? 24.767 75.849 34.186 1.00 22.40 368 PHE B O 1
ATOM 1595 N N . PRO B 1 73 ? 26.909 76.024 34.824 1.00 19.81 369 PRO B N 1
ATOM 1596 C CA . PRO B 1 73 ? 26.480 76.160 36.218 1.00 16.65 369 PRO B CA 1
ATOM 1597 C C . PRO B 1 73 ? 25.685 77.466 36.344 1.00 20.70 369 PRO B C 1
ATOM 1598 O O . PRO B 1 73 ? 26.049 78.466 35.736 1.00 22.02 369 PRO B O 1
ATOM 1602 N N . VAL B 1 74 ? 24.598 77.431 37.097 1.00 21.21 370 VAL B N 1
ATOM 1603 C CA . VAL B 1 74 ? 23.792 78.620 37.341 1.00 19.34 370 VAL B CA 1
ATOM 1604 C C . VAL B 1 74 ? 23.900 78.879 38.833 1.00 24.76 370 VAL B C 1
ATOM 1605 O O . VAL B 1 74 ? 23.572 78.011 39.643 1.00 26.17 370 VAL B O 1
ATOM 1609 N N . CYS B 1 75 ? 24.381 80.068 39.187 1.00 23.33 371 CYS B N 1
ATOM 1610 C CA . CYS B 1 75 ? 24.798 80.355 40.552 1.00 22.98 371 CYS B CA 1
ATOM 1611 C C . CYS B 1 75 ? 24.236 81.678 41.029 1.00 25.53 371 CYS B C 1
ATOM 1612 O O . CYS B 1 75 ? 23.867 82.529 40.226 1.00 27.02 371 CYS B O 1
ATOM 1615 N N . ARG B 1 76 ? 24.156 81.834 42.344 1.00 27.22 372 ARG B N 1
ATOM 1616 C CA . ARG B 1 76 ? 23.646 83.066 42.923 1.00 27.21 372 ARG B CA 1
ATOM 1617 C C . ARG B 1 76 ? 24.785 83.914 43.452 1.00 28.80 372 ARG B C 1
ATOM 1618 O O . ARG B 1 76 ? 25.226 83.720 44.584 1.00 31.51 372 ARG B O 1
ATOM 1626 N N . GLY B 1 77 ? 25.289 84.823 42.622 1.00 26.36 373 GLY B N 1
ATOM 1627 C CA . GLY B 1 77 ? 26.242 85.819 43.090 1.00 30.93 373 GLY B CA 1
ATOM 1628 C C . GLY B 1 77 ? 27.700 85.466 42.860 1.00 32.94 373 GLY B C 1
ATOM 1629 O O . GLY B 1 77 ? 28.512 86.338 42.561 1.00 33.82 373 GLY B O 1
ATOM 1630 N N . SER B 1 78 ? 28.037 84.187 42.995 1.00 29.77 374 SER B N 1
ATOM 1631 C CA . SER B 1 78 ? 29.413 83.729 42.798 1.00 27.97 374 SER B CA 1
ATOM 1632 C C . SER B 1 78 ? 29.371 82.274 42.376 1.00 26.27 374 SER B C 1
ATOM 1633 O O . SER B 1 78 ? 28.368 81.590 42.604 1.00 26.57 374 SER B O 1
ATOM 1636 N N . LEU B 1 79 ? 30.448 81.813 41.749 1.00 23.37 375 LEU B N 1
ATOM 1637 C CA . LEU B 1 79 ? 30.515 80.450 41.229 1.00 25.67 375 LEU B CA 1
ATOM 1638 C C . LEU B 1 79 ? 30.213 79.370 42.273 1.00 24.60 375 LEU B C 1
ATOM 1639 O O . LEU B 1 79 ? 29.488 78.419 41.987 1.00 23.71 375 LEU B O 1
ATOM 1644 N N . ASP B 1 80 ? 30.739 79.510 43.488 1.00 23.03 376 ASP B N 1
ATOM 1645 C CA . ASP B 1 80 ? 30.540 78.462 44.476 1.00 25.43 376 ASP B CA 1
ATOM 1646 C C . ASP B 1 80 ? 29.081 78.324 44.913 1.00 29.06 376 ASP B C 1
ATOM 1647 O O . ASP B 1 80 ? 28.672 77.277 45.409 1.00 29.05 376 ASP B O 1
ATOM 1652 N N . GLU B 1 81 ? 28.290 79.373 44.720 1.00 24.97 377 GLU B N 1
ATOM 1653 C CA . GLU B 1 81 ? 26.896 79.332 45.138 1.00 30.72 377 GLU B CA 1
ATOM 1654 C C . GLU B 1 81 ? 26.018 78.717 44.050 1.00 27.91 377 GLU B C 1
ATOM 1655 O O . GLU B 1 81 ? 25.079 79.356 43.560 1.00 26.53 377 GLU B O 1
ATOM 1661 N N . VAL B 1 82 ? 26.313 77.465 43.712 1.00 26.50 378 VAL B N 1
ATOM 1662 C CA . VAL B 1 82 ? 25.639 76.753 42.627 1.00 27.39 378 VAL B CA 1
ATOM 1663 C C . VAL B 1 82 ? 24.217 76.431 43.009 1.00 29.58 378 VAL B C 1
ATOM 1664 O O . VAL B 1 82 ? 23.962 75.864 44.078 1.00 29.21 378 VAL B O 1
ATOM 1668 N N . VAL B 1 83 ? 23.289 76.823 42.146 1.00 27.53 379 VAL B N 1
ATOM 1669 C CA . VAL B 1 83 ? 21.879 76.554 42.345 1.00 25.74 379 VAL B CA 1
ATOM 1670 C C . VAL B 1 83 ? 21.495 75.323 41.544 1.00 33.10 379 VAL B C 1
ATOM 1671 O O . VAL B 1 83 ? 20.658 74.534 41.967 1.00 34.51 379 VAL B O 1
ATOM 1675 N N . GLY B 1 84 ? 22.127 75.157 40.383 1.00 25.05 380 GLY B N 1
ATOM 1676 C CA . GLY B 1 84 ? 21.798 74.066 39.485 1.00 20.72 380 GLY B CA 1
ATOM 1677 C C . GLY B 1 84 ? 22.609 74.168 38.208 1.00 23.38 380 GLY B C 1
ATOM 1678 O O . GLY B 1 84 ? 23.445 75.075 38.074 1.00 22.56 380 GLY B O 1
ATOM 1679 N N . ILE B 1 85 ? 22.403 73.226 37.284 1.00 19.81 381 ILE B N 1
ATOM 1680 C CA . ILE B 1 85 ? 23.063 73.292 35.979 1.00 16.90 381 ILE B CA 1
ATOM 1681 C C . ILE B 1 85 ? 21.986 73.602 34.947 1.00 23.90 381 ILE B C 1
ATOM 1682 O O . ILE B 1 85 ? 20.922 72.970 34.941 1.00 23.73 381 ILE B O 1
ATOM 1687 N N . GLY B 1 86 ? 22.241 74.576 34.079 1.00 21.18 382 GLY B N 1
ATOM 1688 C CA . GLY B 1 86 ? 21.234 74.938 33.096 1.00 20.09 382 GLY B CA 1
ATOM 1689 C C . GLY B 1 86 ? 21.663 74.617 31.669 1.00 22.14 382 GLY B C 1
ATOM 1690 O O . GLY B 1 86 ? 22.849 74.718 31.363 1.00 22.33 382 GLY B O 1
ATOM 1691 N N . ARG B 1 87 ? 20.724 74.187 30.822 1.00 24.12 383 ARG B N 1
ATOM 1692 C CA A ARG B 1 87 ? 20.981 74.059 29.384 0.62 21.79 383 ARG B CA 1
ATOM 1693 C CA B ARG B 1 87 ? 20.985 74.067 29.385 0.38 22.38 383 ARG B CA 1
ATOM 1694 C C . ARG B 1 87 ? 20.719 75.408 28.726 1.00 16.84 383 ARG B C 1
ATOM 1695 O O . ARG B 1 87 ? 19.654 76.004 28.940 1.00 19.94 383 ARG B O 1
ATOM 1710 N N . ALA B 1 88 ? 21.665 75.885 27.908 1.00 16.72 384 ALA B N 1
ATOM 1711 C CA . ALA B 1 88 ? 21.511 77.217 27.302 1.00 20.44 384 ALA B CA 1
ATOM 1712 C C . ALA B 1 88 ? 20.198 77.371 26.559 1.00 20.70 384 ALA B C 1
ATOM 1713 O O . ALA B 1 88 ? 19.519 78.404 26.672 1.00 20.05 384 ALA B O 1
ATOM 1715 N N . LYS B 1 89 ? 19.833 76.360 25.774 1.00 16.25 385 LYS B N 1
ATOM 1716 C CA . LYS B 1 89 ? 18.589 76.482 25.006 1.00 20.86 385 LYS B CA 1
ATOM 1717 C C . LYS B 1 89 ? 17.346 76.649 25.905 1.00 20.25 385 LYS B C 1
ATOM 1718 O O . LYS B 1 89 ? 16.360 77.298 25.505 1.00 22.75 385 LYS B O 1
ATOM 1724 N N . ASP B 1 90 ? 17.390 76.095 27.116 1.00 19.85 386 ASP B N 1
ATOM 1725 C CA . ASP B 1 90 ? 16.284 76.274 28.072 1.00 21.59 386 ASP B CA 1
ATOM 1726 C C . ASP B 1 90 ? 16.361 77.629 28.757 1.00 22.89 386 ASP B C 1
ATOM 1727 O O . ASP B 1 90 ? 15.340 78.310 28.945 1.00 23.23 386 ASP B O 1
ATOM 1732 N N . LEU B 1 91 ? 17.572 78.011 29.143 1.00 20.43 387 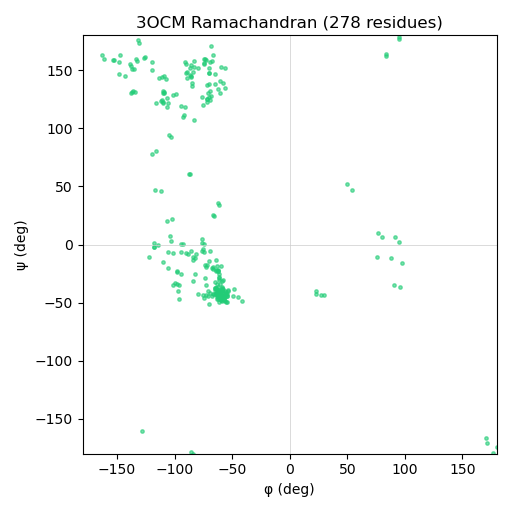LEU B N 1
ATOM 1733 C CA . LEU B 1 91 ? 17.786 79.295 29.805 1.00 20.84 387 LEU B CA 1
ATOM 1734 C C . LEU B 1 91 ? 17.354 80.428 28.911 1.00 21.88 387 LEU B C 1
ATOM 1735 O O . LEU B 1 91 ? 16.697 81.358 29.374 1.00 20.44 387 LEU B O 1
ATOM 1740 N N . VAL B 1 92 ? 17.720 80.347 27.628 1.00 20.25 388 VAL B N 1
ATOM 1741 C CA . VAL B 1 92 ? 17.387 81.398 26.679 1.00 21.00 388 VAL B CA 1
ATOM 1742 C C . VAL B 1 92 ? 15.871 81.602 26.608 1.00 25.73 388 VAL B C 1
ATOM 1743 O O . VAL B 1 92 ? 15.375 82.733 26.640 1.00 23.54 388 VAL B O 1
ATOM 1747 N N . ALA B 1 93 ? 15.130 80.507 26.529 1.00 24.04 389 ALA B N 1
ATOM 1748 C CA . ALA B 1 93 ? 13.686 80.608 26.391 1.00 27.87 389 ALA B CA 1
ATOM 1749 C C . ALA B 1 93 ? 13.071 81.252 27.625 1.00 29.24 389 ALA B C 1
ATOM 1750 O O . ALA B 1 93 ? 12.192 82.106 27.515 1.00 31.37 389 ALA B O 1
ATOM 1752 N N . ASP B 1 94 ? 13.545 80.852 28.803 1.00 30.40 390 ASP B N 1
ATOM 1753 C CA . ASP B 1 94 ? 13.055 81.421 30.057 1.00 25.89 390 ASP B CA 1
ATOM 1754 C C . ASP B 1 94 ? 13.360 82.906 30.162 1.00 22.90 390 ASP B C 1
ATOM 1755 O O . ASP B 1 94 ? 12.516 83.702 30.589 1.00 25.36 390 ASP B O 1
ATOM 1760 N N . LEU B 1 95 ? 14.578 83.280 29.793 1.00 20.61 391 LEU B N 1
ATOM 1761 C CA . LEU B 1 95 ? 14.984 84.681 29.865 1.00 20.31 391 LEU B CA 1
ATOM 1762 C C . LEU B 1 95 ? 14.133 85.555 28.963 1.00 27.14 391 LEU B C 1
ATOM 1763 O O . LEU B 1 95 ? 13.793 86.680 29.320 1.00 25.26 391 LEU B O 1
ATOM 1768 N N . ILE B 1 96 ? 13.794 85.046 27.784 1.00 26.23 392 ILE B N 1
ATOM 1769 C CA . ILE B 1 96 ? 12.954 85.809 26.872 1.00 23.08 392 ILE B CA 1
ATOM 1770 C C . ILE B 1 96 ? 11.493 85.823 27.328 1.00 26.60 392 ILE B C 1
ATOM 1771 O O . ILE B 1 96 ? 10.865 86.878 27.335 1.00 33.18 392 ILE B O 1
ATOM 1776 N N . THR B 1 97 ? 10.951 84.670 27.714 1.00 28.16 393 THR B N 1
ATOM 1777 C CA . THR B 1 97 ? 9.530 84.611 28.071 1.00 32.74 393 THR B CA 1
ATOM 1778 C C . THR B 1 97 ? 9.201 85.015 29.515 1.00 37.98 393 THR B C 1
ATOM 1779 O O . THR B 1 97 ? 8.127 85.559 29.776 1.00 38.09 393 THR B O 1
ATOM 1783 N N . GLU B 1 98 ? 10.116 84.761 30.445 1.00 35.39 394 GLU B N 1
ATOM 1784 C CA . GLU B 1 98 ? 9.878 85.058 31.861 1.00 33.51 394 GLU B CA 1
ATOM 1785 C C . GLU B 1 98 ? 10.723 86.222 32.383 1.00 34.52 394 GLU B C 1
ATOM 1786 O O . GLU B 1 98 ? 10.457 86.746 33.464 1.00 38.83 394 GLU B O 1
ATOM 1792 N N . GLY B 1 99 ? 11.754 86.610 31.638 1.00 30.54 395 GLY B N 1
ATOM 1793 C CA . GLY B 1 99 ? 12.655 87.669 32.075 1.00 26.41 395 GLY B CA 1
ATOM 1794 C C . GLY B 1 99 ? 13.659 87.258 33.144 1.00 34.97 395 GLY B C 1
ATOM 1795 O O . GLY B 1 99 ? 14.368 88.095 33.724 1.00 35.17 395 GLY B O 1
ATOM 1796 N N . ARG B 1 100 ? 13.739 85.961 33.409 1.00 31.05 396 ARG B N 1
ATOM 1797 C CA . ARG B 1 100 ? 14.643 85.460 34.445 1.00 29.15 396 ARG B CA 1
ATOM 1798 C C . ARG B 1 100 ? 14.853 83.964 34.263 1.00 31.65 396 ARG B C 1
ATOM 1799 O O . ARG B 1 100 ? 14.086 83.292 33.568 1.00 26.76 396 ARG B O 1
ATOM 1807 N N . VAL B 1 101 ? 15.893 83.448 34.899 1.00 27.72 397 VAL B N 1
ATOM 1808 C CA . VAL B 1 101 ? 16.136 82.014 34.918 1.00 26.60 397 VAL B CA 1
ATOM 1809 C C . VAL B 1 101 ? 15.171 81.342 35.890 1.00 33.17 397 VAL B C 1
ATOM 1810 O O . VAL B 1 101 ? 15.075 81.745 37.042 1.00 33.76 397 VAL B O 1
ATOM 1814 N N . ARG B 1 102 ? 14.444 80.332 35.423 1.00 32.78 398 ARG B N 1
ATOM 1815 C CA A ARG B 1 102 ? 13.589 79.543 36.304 0.54 35.45 398 ARG B CA 1
ATOM 1816 C CA B ARG B 1 102 ? 13.590 79.546 36.309 0.46 35.55 398 ARG B CA 1
ATOM 1817 C C . ARG B 1 102 ? 14.392 78.464 37.036 1.00 35.04 398 ARG B C 1
ATOM 1818 O O . ARG B 1 102 ? 14.853 77.494 36.422 1.00 35.38 398 ARG B O 1
ATOM 1833 N N . ARG B 1 103 ? 14.557 78.633 38.344 1.00 34.77 399 ARG B N 1
ATOM 1834 C CA . ARG B 1 103 ? 15.333 77.692 39.162 1.00 40.94 399 ARG B CA 1
ATOM 1835 C C . ARG B 1 103 ? 14.833 76.257 39.078 1.00 47.15 399 ARG B C 1
ATOM 1836 O O . ARG B 1 103 ? 15.622 75.317 39.039 1.00 42.93 399 ARG B O 1
ATOM 1844 N N . ASN B 1 104 ? 13.518 76.086 39.059 1.00 52.78 400 ASN B N 1
ATOM 1845 C CA . ASN B 1 104 ? 12.939 74.753 39.135 1.00 61.99 400 ASN B CA 1
ATOM 1846 C C . ASN B 1 104 ? 13.036 73.969 37.830 1.00 58.07 400 ASN B C 1
ATOM 1847 O O . ASN B 1 104 ? 12.535 72.853 37.725 1.00 60.38 400 ASN B O 1
ATOM 1852 N N . ARG B 1 105 ? 13.705 74.555 36.846 1.00 47.29 401 ARG B N 1
ATOM 1853 C CA . ARG B 1 105 ? 13.920 73.902 35.565 1.00 47.59 401 ARG B CA 1
ATOM 1854 C C . ARG B 1 105 ? 15.374 73.431 35.433 1.00 41.20 401 ARG B C 1
ATOM 1855 O O . ARG B 1 105 ? 15.744 72.744 34.475 1.00 45.48 401 ARG B O 1
ATOM 1863 N N . LEU B 1 106 ? 16.195 73.794 36.411 1.00 31.10 402 LEU B N 1
ATOM 1864 C CA . LEU B 1 106 ? 17.620 73.471 36.363 1.00 28.65 402 LEU B CA 1
ATOM 1865 C C . LEU B 1 106 ? 17.838 71.998 36.666 1.00 29.73 402 LEU B C 1
ATOM 1866 O O . LEU B 1 106 ? 17.016 71.364 37.326 1.00 32.34 402 LEU B O 1
ATOM 1871 N N . ARG B 1 107 ? 18.947 71.456 36.181 1.00 30.26 403 ARG B N 1
ATOM 1872 C CA . ARG B 1 107 ? 19.323 70.085 36.492 1.00 24.86 403 ARG B CA 1
ATOM 1873 C C . ARG B 1 107 ? 20.174 70.026 37.753 1.00 25.19 403 ARG B C 1
ATOM 1874 O O . ARG B 1 107 ? 20.927 70.955 38.064 1.00 25.54 403 ARG B O 1
ATOM 1882 N N . ASP B 1 108 ? 20.044 68.926 38.483 1.00 26.93 404 ASP B N 1
ATOM 1883 C CA . ASP B 1 108 ? 20.883 68.675 39.647 1.00 23.05 404 ASP B CA 1
ATOM 1884 C C . ASP B 1 108 ? 22.347 68.568 39.257 1.00 22.23 404 ASP B C 1
ATOM 1885 O O . ASP B 1 108 ? 22.695 67.869 38.304 1.00 23.00 404 ASP B O 1
ATOM 1890 N N . PRO B 1 109 ? 23.218 69.238 40.012 1.00 22.60 405 PRO B N 1
ATOM 1891 C CA . PRO B 1 109 ? 24.646 69.149 39.704 1.00 23.42 405 PRO B CA 1
ATOM 1892 C C . PRO B 1 109 ? 25.217 67.768 40.018 1.00 22.88 405 PRO B C 1
ATOM 1893 O O . PRO B 1 109 ? 24.783 67.097 40.954 1.00 24.37 405 PRO B O 1
ATOM 1897 N N . ILE B 1 110 ? 26.198 67.369 39.221 1.00 18.31 406 ILE B N 1
ATOM 1898 C CA . ILE B 1 110 ? 26.976 66.165 39.468 1.00 18.10 406 ILE B CA 1
ATOM 1899 C C . ILE B 1 110 ? 28.358 66.654 39.840 1.00 17.51 406 ILE B C 1
ATOM 1900 O O . ILE B 1 110 ? 28.961 67.442 39.104 1.00 19.16 406 ILE B O 1
ATOM 1905 N N . ILE B 1 111 ? 28.846 66.225 41.006 1.00 18.29 407 ILE B N 1
ATOM 1906 C CA . ILE B 1 111 ? 30.056 66.801 41.577 1.00 19.12 407 ILE B CA 1
ATOM 1907 C C . ILE B 1 111 ? 30.967 65.714 42.135 1.00 22.19 407 ILE B C 1
ATOM 1908 O O . ILE B 1 111 ? 30.515 64.826 42.873 1.00 26.10 407 ILE B O 1
ATOM 1913 N N . VAL B 1 112 ? 32.241 65.77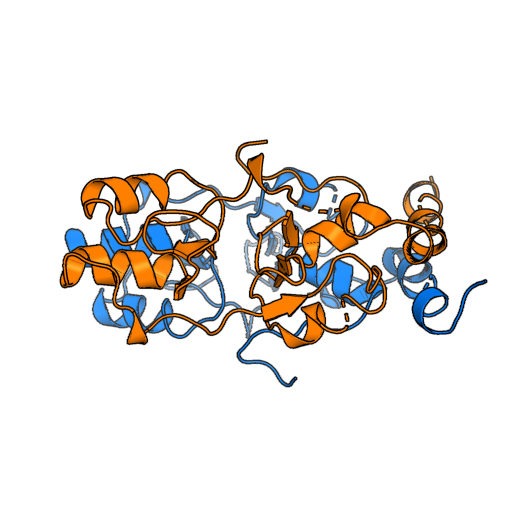6 41.771 1.00 20.18 408 VAL B N 1
ATOM 1914 C CA . VAL B 1 112 ? 33.229 64.827 42.268 1.00 20.62 408 VAL B CA 1
ATOM 1915 C C . VAL B 1 112 ? 34.406 65.552 42.906 1.00 23.06 408 VAL B C 1
ATOM 1916 O O . VAL B 1 112 ? 34.619 66.736 42.650 1.00 19.79 408 VAL B O 1
ATOM 1920 N N . HIS B 1 113 ? 35.172 64.828 43.723 1.00 17.85 409 HIS B N 1
ATOM 1921 C CA . HIS B 1 113 ? 36.408 65.362 44.286 1.00 22.55 409 HIS B CA 1
ATOM 1922 C C . HIS B 1 113 ? 37.559 65.051 43.322 1.00 24.23 409 HIS B C 1
ATOM 1923 O O . HIS B 1 113 ? 37.573 63.995 42.693 1.00 22.66 409 HIS B O 1
ATOM 1930 N N . GLU B 1 114 ? 38.511 65.973 43.190 1.00 21.91 410 GLU B N 1
ATOM 1931 C CA A GLU B 1 114 ? 39.596 65.805 42.224 0.46 22.42 410 GLU B CA 1
ATOM 1932 C CA B GLU B 1 114 ? 39.613 65.825 42.241 0.54 23.19 410 GLU B CA 1
ATOM 1933 C C . GLU B 1 114 ? 40.436 64.552 42.470 1.00 26.10 410 GLU B C 1
ATOM 1934 O O . GLU B 1 114 ? 41.085 64.036 41.558 1.00 26.15 410 GLU B O 1
ATOM 1945 N N . SER B 1 115 ? 40.421 64.036 43.690 1.00 22.89 411 SER B N 1
ATOM 1946 C CA . SER B 1 115 ? 41.259 62.879 44.008 1.00 26.77 411 SER B CA 1
ATOM 1947 C C . SER B 1 115 ? 40.755 61.525 43.494 1.00 24.64 411 SER B C 1
ATOM 1948 O O . SER B 1 115 ? 41.467 60.525 43.626 1.00 28.94 411 SER B O 1
ATOM 1951 N N . ILE B 1 116 ? 39.555 61.465 42.911 1.00 25.80 412 ILE B N 1
ATOM 1952 C CA . ILE B 1 116 ? 39.023 60.156 42.510 1.00 22.60 412 ILE B CA 1
ATOM 1953 C C . ILE B 1 116 ? 39.741 59.562 41.300 1.00 27.60 412 ILE B C 1
ATOM 1954 O O . ILE B 1 116 ? 39.630 58.366 41.060 1.00 25.34 412 ILE B O 1
ATOM 1959 N N . GLY B 1 117 ? 40.467 60.386 40.541 1.00 23.58 413 GLY B N 1
ATOM 1960 C CA . GLY B 1 117 ? 41.214 59.876 39.396 1.00 25.78 413 GLY B CA 1
ATOM 1961 C C . GLY B 1 117 ? 40.388 59.731 38.128 1.00 24.71 413 GLY B C 1
ATOM 1962 O O . GLY B 1 117 ? 39.156 59.695 38.162 1.00 22.49 413 GLY B O 1
ATOM 1963 N N . ILE B 1 118 ? 41.068 59.631 36.989 1.00 23.97 414 ILE B N 1
ATOM 1964 C CA . ILE B 1 118 ? 40.387 59.680 35.695 1.00 23.09 414 ILE B CA 1
ATOM 1965 C C . ILE B 1 118 ? 39.529 58.445 35.410 1.00 19.27 414 ILE B C 1
ATOM 1966 O O . ILE B 1 118 ? 38.427 58.578 34.918 1.00 20.96 414 ILE B O 1
ATOM 1971 N N . LEU B 1 119 ? 40.013 57.245 35.725 1.00 21.05 415 LEU B N 1
ATOM 1972 C CA . LEU B 1 119 ? 39.188 56.061 35.471 1.00 24.42 415 LEU B CA 1
ATOM 1973 C C . LEU B 1 119 ? 37.818 56.120 36.171 1.00 23.84 415 LEU B C 1
ATOM 1974 O O . LEU B 1 119 ? 36.776 55.851 35.560 1.00 23.11 415 LEU B O 1
ATOM 1979 N N . ARG B 1 120 ? 37.812 56.486 37.450 1.00 22.89 416 ARG B N 1
ATOM 1980 C CA . ARG B 1 120 ? 36.546 56.621 38.164 1.00 22.56 416 ARG B CA 1
ATOM 1981 C C . ARG B 1 120 ? 35.689 57.750 37.601 1.00 23.96 416 ARG B C 1
ATOM 1982 O O . ARG B 1 120 ? 34.463 57.647 37.530 1.00 21.75 416 ARG B O 1
ATOM 1990 N N . LEU B 1 121 ? 36.337 58.835 37.208 1.00 19.86 417 LEU B N 1
ATOM 1991 C CA . LEU B 1 121 ? 35.623 59.955 36.610 1.00 21.02 417 LEU B CA 1
ATOM 1992 C C . LEU B 1 121 ? 34.915 59.541 35.316 1.00 23.58 417 LEU B C 1
ATOM 1993 O O . LEU B 1 121 ? 33.830 60.038 34.978 1.00 20.19 417 LEU B O 1
ATOM 2006 N N . ASP B 1 123 ? 33.543 56.669 34.625 1.00 24.20 419 ASP B N 1
ATOM 2007 C CA . ASP B 1 123 ? 32.282 56.021 35.007 1.00 28.17 419 ASP B CA 1
ATOM 2008 C C . ASP B 1 123 ? 31.197 57.049 35.335 1.00 25.57 419 ASP B C 1
ATOM 2009 O O . ASP B 1 123 ? 30.043 56.909 34.932 1.00 26.34 419 ASP B O 1
ATOM 2014 N N . THR B 1 124 ? 31.573 58.086 36.076 1.00 22.89 420 THR B N 1
ATOM 2015 C CA . THR B 1 124 ? 30.659 59.192 36.372 1.00 19.43 420 THR B CA 1
ATOM 2016 C C . THR B 1 124 ? 30.197 59.899 35.089 1.00 17.64 420 THR B C 1
ATOM 2017 O O . THR B 1 124 ? 29.010 60.183 34.918 1.00 20.82 420 THR B O 1
ATOM 2021 N N . LEU B 1 125 ? 31.134 60.190 34.193 1.00 21.31 421 LEU B N 1
ATOM 2022 C CA . LEU B 1 125 ? 30.785 60.869 32.945 1.00 22.75 421 LEU B CA 1
ATOM 2023 C C . LEU B 1 125 ? 29.821 60.021 32.095 1.00 18.92 421 LEU B C 1
ATOM 2024 O O . LEU B 1 125 ? 28.891 60.541 31.487 1.00 21.87 421 LEU B O 1
ATOM 2029 N N . LYS B 1 126 ? 30.040 58.716 32.059 1.00 22.00 422 LYS B N 1
ATOM 2030 C CA . LYS B 1 126 ? 29.102 57.825 31.362 1.00 23.93 422 LYS B CA 1
ATOM 2031 C C . LYS B 1 126 ? 27.684 57.905 31.923 1.00 27.01 422 LYS B C 1
ATOM 2032 O O . LYS B 1 126 ? 26.710 57.747 31.184 1.00 28.91 422 LYS B O 1
ATOM 2038 N N . ARG B 1 127 ? 27.570 58.168 33.222 1.00 24.75 423 ARG B N 1
ATOM 2039 C CA . ARG B 1 127 ? 26.271 58.290 33.893 1.00 19.85 423 ARG B CA 1
ATOM 2040 C C . ARG B 1 127 ? 25.693 59.708 33.868 1.00 23.22 423 ARG B C 1
ATOM 2041 O O . ARG B 1 127 ? 24.547 59.924 34.257 1.00 27.04 423 ARG B O 1
ATOM 2049 N N . SER B 1 128 ? 26.473 60.682 33.406 1.00 21.58 424 SER B N 1
ATOM 2050 C CA . SER B 1 128 ? 26.030 62.076 33.444 1.00 23.51 424 SER B CA 1
ATOM 2051 C C . SER B 1 128 ? 25.157 62.444 32.254 1.00 26.24 424 SER B C 1
ATOM 2052 O O . SER B 1 128 ? 24.526 63.501 32.255 1.00 22.75 424 SER B O 1
ATOM 2055 N N . ARG B 1 129 ? 25.144 61.581 31.239 1.00 29.38 425 ARG B N 1
ATOM 2056 C CA . ARG B 1 129 ? 24.260 61.746 30.081 1.00 33.73 425 ARG B CA 1
ATOM 2057 C C . ARG B 1 129 ? 24.396 63.110 29.407 1.00 30.04 425 ARG B C 1
ATOM 2058 O O . ARG B 1 129 ? 23.400 63.771 29.117 1.00 36.77 425 ARG B O 1
ATOM 2066 N N . GLY B 1 130 ? 25.626 63.539 29.172 1.00 21.88 426 GLY B N 1
ATOM 2067 C CA . GLY B 1 130 ? 25.836 64.772 28.436 1.00 25.19 426 GLY B CA 1
ATOM 2068 C C . GLY B 1 130 ? 26.090 65.996 29.288 1.00 21.85 426 GLY B C 1
ATOM 2069 O O . GLY B 1 130 ? 26.572 67.014 28.783 1.00 23.36 426 GLY B O 1
ATOM 2070 N N . GLN B 1 131 ? 25.785 65.904 30.580 1.00 24.34 427 GLN B N 1
ATOM 2071 C CA . GLN B 1 131 ? 25.953 67.048 31.473 1.00 24.34 427 GLN B CA 1
ATOM 2072 C C . GLN B 1 131 ? 27.388 67.130 31.994 1.00 21.40 427 GLN B C 1
ATOM 2073 O O . GLN B 1 131 ? 27.979 66.120 32.367 1.00 21.64 427 GLN B O 1
ATOM 2079 N N . LEU B 1 132 ? 27.954 68.330 32.006 1.00 21.43 428 LEU B N 1
ATOM 2080 C CA . LEU B 1 132 ? 29.272 68.526 32.606 1.00 21.84 428 LEU B CA 1
ATOM 2081 C C . LEU B 1 132 ? 29.303 68.059 34.083 1.00 23.77 428 LEU B C 1
ATOM 2082 O O . LEU B 1 132 ? 28.289 68.047 34.770 1.00 23.46 428 LEU B O 1
ATOM 2087 N N . VAL B 1 133 ? 30.479 67.652 34.542 1.00 16.56 429 VAL B N 1
ATOM 2088 C CA . VAL B 1 133 ? 30.688 67.246 35.934 1.00 17.84 429 VAL B CA 1
ATOM 2089 C C . VAL B 1 133 ? 31.539 68.316 36.600 1.00 21.37 429 VAL B C 1
ATOM 2090 O O . VAL B 1 133 ? 32.566 68.719 36.061 1.00 21.82 429 VAL B O 1
ATOM 2094 N N . LEU B 1 134 ? 31.107 68.784 37.767 1.00 20.16 430 LEU B N 1
ATOM 2095 C CA . LEU B 1 134 ? 31.884 69.754 38.521 1.00 16.99 430 LEU B CA 1
ATOM 2096 C C . LEU B 1 134 ? 32.916 69.039 39.391 1.00 20.42 430 LEU B C 1
ATOM 2097 O O . LEU B 1 134 ? 32.662 67.950 39.919 1.00 21.72 430 LEU B O 1
ATOM 2102 N N . VAL B 1 135 ? 34.083 69.656 39.534 1.00 18.67 431 VAL B N 1
ATOM 2103 C CA . VAL B 1 135 ? 35.098 69.167 40.454 1.00 17.16 431 VAL B CA 1
ATOM 2104 C C . VAL B 1 135 ? 35.174 70.182 41.585 1.00 20.98 431 VAL B C 1
ATOM 2105 O O . VAL B 1 135 ? 35.390 71.375 41.332 1.00 22.22 431 VAL B O 1
ATOM 2109 N N . ALA B 1 136 ? 34.938 69.731 42.816 1.00 20.97 432 ALA B N 1
ATOM 2110 C CA . ALA B 1 136 ? 34.862 70.631 43.971 1.00 20.38 432 ALA B CA 1
ATOM 2111 C C . ALA B 1 136 ? 35.581 70.045 45.173 1.00 21.07 432 ALA B C 1
ATOM 2112 O O . ALA B 1 136 ? 35.688 68.824 45.304 1.00 22.61 432 ALA B O 1
ATOM 2114 N N . ASP B 1 137 ? 36.062 70.905 46.065 1.00 20.68 433 ASP B N 1
ATOM 2115 C CA . ASP B 1 137 ? 36.646 70.393 47.302 1.00 21.58 433 ASP B CA 1
ATOM 2116 C C . ASP B 1 137 ? 35.559 70.113 48.352 1.00 24.15 433 ASP B C 1
ATOM 2117 O O . ASP B 1 137 ? 34.365 70.302 48.085 1.00 24.51 433 ASP B O 1
ATOM 2122 N N . GLU B 1 138 ? 35.983 69.646 49.519 1.00 26.45 434 GLU B N 1
ATOM 2123 C CA . GLU B 1 138 ? 35.051 69.232 50.569 1.00 28.92 434 GLU B CA 1
ATOM 2124 C C . GLU B 1 138 ? 34.257 70.402 51.141 1.00 26.37 434 GLU B C 1
ATOM 2125 O O . GLU B 1 138 ? 33.197 70.211 51.753 1.00 27.76 434 GLU B O 1
ATOM 2131 N N . PHE B 1 139 ? 34.763 71.615 50.941 1.00 24.91 435 PHE B N 1
ATOM 2132 C CA . PHE B 1 139 ? 34.084 72.804 51.433 1.00 28.09 435 PHE B CA 1
ATOM 2133 C C . PHE B 1 139 ? 33.185 73.427 50.374 1.00 27.66 435 PHE B C 1
ATOM 2134 O O . PHE B 1 139 ? 32.532 74.439 50.624 1.00 34.79 435 PHE B O 1
ATOM 2142 N N . GLY B 1 140 ? 33.138 72.814 49.197 1.00 23.77 436 GLY B N 1
ATOM 2143 C CA . GLY B 1 140 ? 32.260 73.282 48.145 1.00 26.93 436 GLY B CA 1
ATOM 2144 C C . GLY B 1 140 ? 32.896 74.231 47.145 1.00 30.93 436 GLY B C 1
ATOM 2145 O O . GLY B 1 140 ? 32.218 74.719 46.238 1.00 31.05 436 GLY B O 1
ATOM 2146 N N . ALA B 1 141 ? 34.188 74.507 47.299 1.00 28.25 437 ALA B N 1
ATOM 2147 C CA . ALA B 1 141 ? 34.867 75.379 46.339 1.00 24.02 437 ALA B CA 1
ATOM 2148 C C . ALA B 1 141 ? 34.992 74.662 44.998 1.00 22.19 437 ALA B C 1
ATOM 2149 O O . ALA B 1 141 ? 35.541 73.563 44.925 1.00 23.66 437 ALA B O 1
ATOM 2151 N N . ILE B 1 142 ? 34.490 75.298 43.947 1.00 22.17 438 ILE B N 1
ATOM 2152 C CA . ILE B 1 142 ? 34.566 74.726 42.599 1.00 21.46 438 ILE B CA 1
ATOM 2153 C C . ILE B 1 142 ? 35.984 74.873 42.060 1.00 22.75 438 ILE B C 1
ATOM 2154 O O . ILE B 1 142 ? 36.497 75.993 41.950 1.00 28.94 438 ILE B O 1
ATOM 2159 N N . GLU B 1 143 ? 36.622 73.751 41.736 1.00 22.01 439 GLU B N 1
ATOM 2160 C CA . GLU B 1 143 ? 37.975 73.780 41.184 1.00 20.62 439 GLU B CA 1
ATOM 2161 C C . GLU B 1 143 ? 38.018 73.763 39.669 1.00 23.22 439 GLU B C 1
ATOM 2162 O O . GLU B 1 143 ? 38.980 74.228 39.067 1.00 22.77 439 GLU B O 1
ATOM 2168 N N . GLY B 1 144 ? 36.979 73.221 39.061 1.00 20.02 440 GLY B N 1
ATOM 2169 C CA . GLY B 1 144 ? 36.902 73.191 37.615 1.00 19.41 440 GLY B CA 1
ATOM 2170 C C . GLY B 1 144 ? 35.749 72.311 37.198 1.00 20.64 440 GLY B C 1
ATOM 2171 O O . GLY B 1 144 ? 34.910 71.943 38.015 1.00 19.32 440 GLY B O 1
ATOM 2172 N N . LEU B 1 145 ? 35.708 71.963 35.920 1.00 20.25 441 LEU B N 1
ATOM 2173 C CA . LEU B 1 145 ? 34.669 71.066 35.445 1.00 17.94 441 LEU B CA 1
ATOM 2174 C C . LEU B 1 145 ? 35.222 70.227 34.309 1.00 18.16 441 LEU B C 1
ATOM 2175 O O . LEU B 1 145 ? 36.266 70.537 33.731 1.00 21.05 441 LEU B O 1
ATOM 2180 N N . VAL B 1 146 ? 34.534 69.140 33.997 1.00 16.23 442 VAL B N 1
ATOM 2181 C CA . VAL B 1 146 ? 35.066 68.218 33.024 1.00 17.35 442 VAL B CA 1
ATOM 2182 C C . VAL B 1 146 ? 33.942 67.538 32.242 1.00 20.37 442 VAL B C 1
ATOM 2183 O O . VAL B 1 146 ? 32.857 67.309 32.775 1.00 18.85 442 VAL B O 1
ATOM 2187 N N . THR B 1 147 ? 34.208 67.247 30.969 1.00 17.39 443 THR B N 1
ATOM 2188 C CA . THR B 1 147 ? 33.268 66.525 30.109 1.00 19.69 443 THR B CA 1
ATOM 2189 C C . THR B 1 147 ? 34.045 65.401 29.420 1.00 18.74 443 THR B C 1
ATOM 2190 O O . THR B 1 147 ? 35.273 65.329 29.552 1.00 18.80 443 THR B O 1
ATOM 2194 N N . PRO B 1 148 ? 33.344 64.510 28.684 1.00 20.98 444 PRO B N 1
ATOM 2195 C CA . PRO B 1 148 ? 34.100 63.429 28.029 1.00 22.06 444 PRO B CA 1
ATOM 2196 C C . PRO B 1 148 ? 35.184 63.948 27.088 1.00 21.38 444 PRO B C 1
ATOM 2197 O O . PRO B 1 148 ? 36.190 63.268 26.912 1.00 19.22 444 PRO B O 1
ATOM 2201 N N . ILE B 1 149 ? 34.983 65.110 26.475 1.00 18.60 445 ILE B N 1
ATOM 2202 C CA . ILE B 1 149 ? 35.991 65.650 25.559 1.00 18.68 445 ILE B CA 1
ATOM 2203 C C . ILE B 1 149 ? 37.329 65.858 26.252 1.00 21.12 445 ILE B C 1
ATOM 2204 O O . ILE B 1 149 ? 38.383 65.622 25.671 1.00 20.43 445 ILE B O 1
ATOM 2209 N N . ASP B 1 150 ? 37.293 66.300 27.503 1.00 17.63 446 ASP B N 1
ATOM 2210 C CA . ASP B 1 150 ? 38.525 66.546 28.234 1.00 19.05 446 ASP B CA 1
ATOM 2211 C C . ASP B 1 150 ? 39.332 65.259 28.407 1.00 22.64 446 ASP B C 1
ATOM 2212 O O . ASP B 1 150 ? 40.557 65.283 28.371 1.00 21.11 446 ASP B O 1
ATOM 2217 N N . VAL B 1 151 ? 38.637 64.141 28.613 1.00 20.11 447 VAL B N 1
ATOM 2218 C CA . VAL B 1 151 ? 39.308 62.843 28.729 1.00 22.03 447 VAL B CA 1
ATOM 2219 C C . VAL B 1 151 ? 39.808 62.369 27.371 1.00 19.53 447 VAL B C 1
ATOM 2220 O O . VAL B 1 151 ? 40.939 61.869 27.236 1.00 20.08 447 VAL B O 1
ATOM 2224 N N . PHE B 1 152 ? 38.967 62.528 26.352 1.00 16.59 448 PHE B N 1
ATOM 2225 C CA . PHE B 1 152 ? 39.332 62.130 24.990 1.00 19.98 448 PHE B CA 1
ATOM 2226 C C . PHE B 1 152 ? 40.603 62.869 24.559 1.00 22.07 448 PHE B C 1
ATOM 2227 O O . PHE B 1 152 ? 41.495 62.272 23.955 1.00 23.12 448 PHE B O 1
ATOM 2235 N N . GLU B 1 153 ? 40.700 64.161 24.890 1.00 21.25 449 GLU B N 1
ATOM 2236 C CA . GLU B 1 153 ? 41.892 64.935 24.513 1.00 18.90 449 GLU B CA 1
ATOM 2237 C C . GLU B 1 153 ? 43.155 64.364 25.111 1.00 22.92 449 GLU B C 1
ATOM 2238 O O . GLU B 1 153 ? 44.212 64.439 24.490 1.00 23.58 449 GLU B O 1
ATOM 2244 N N . ALA B 1 154 ? 43.055 63.804 26.318 1.00 21.19 450 ALA B N 1
ATOM 2245 C CA . ALA B 1 154 ? 44.210 63.163 26.952 1.00 22.71 450 ALA B CA 1
ATOM 2246 C C . ALA B 1 154 ? 44.713 61.936 26.180 1.00 30.07 450 ALA B C 1
ATOM 2247 O O . ALA B 1 154 ? 45.869 61.532 26.316 1.00 33.35 450 ALA B O 1
ATOM 2249 N N . ILE B 1 155 ? 43.843 61.346 25.368 1.00 24.86 451 ILE B N 1
ATOM 2250 C CA . ILE B 1 155 ? 44.200 60.186 24.561 1.00 22.98 451 ILE B CA 1
ATOM 2251 C C . ILE B 1 155 ? 44.583 60.578 23.137 1.00 24.51 451 ILE B C 1
ATOM 2252 O O . ILE B 1 155 ? 45.536 60.038 22.568 1.00 27.71 451 ILE B O 1
ATOM 2257 N N . ALA B 1 156 ? 43.844 61.530 22.568 1.00 22.24 452 ALA B N 1
ATOM 2258 C CA . ALA B 1 156 ? 43.867 61.753 21.129 1.00 25.58 452 ALA B CA 1
ATOM 2259 C C . ALA B 1 156 ? 44.363 63.131 20.660 1.00 30.45 452 ALA B C 1
ATOM 2260 O O . ALA B 1 156 ? 44.446 63.383 19.448 1.00 27.54 452 ALA B O 1
ATOM 2262 N N . GLY B 1 157 ? 44.680 64.020 21.594 1.00 25.46 453 GLY B N 1
ATOM 2263 C CA . GLY B 1 157 ? 45.099 65.361 21.225 1.00 30.65 453 GLY B CA 1
ATOM 2264 C C . GLY B 1 157 ? 43.936 66.341 21.247 1.00 25.26 453 GLY B C 1
ATOM 2265 O O . GLY B 1 157 ? 42.793 65.943 21.456 1.00 24.68 453 GLY B O 1
ATOM 2266 N N . GLU B 1 158 ? 44.224 67.617 20.995 1.00 26.68 454 GLU B N 1
ATOM 2267 C CA . GLU B 1 158 ? 43.253 68.696 21.230 1.00 29.58 454 GLU B CA 1
ATOM 2268 C C . GLU B 1 158 ? 42.083 68.750 20.256 1.00 27.19 454 GLU B C 1
ATOM 2269 O O . GLU B 1 158 ? 42.260 68.620 19.028 1.00 24.67 454 GLU B O 1
ATOM 2275 N N . PHE B 1 159 ? 40.894 68.973 20.816 1.00 26.14 455 PHE B N 1
ATOM 2276 C CA . PHE B 1 159 ? 39.704 69.325 20.051 1.00 28.11 455 PHE B CA 1
ATOM 2277 C C . PHE B 1 159 ? 39.285 70.735 20.484 1.00 29.08 455 PHE B C 1
ATOM 2278 O O . PHE B 1 159 ? 38.381 70.898 21.309 1.00 25.18 455 PHE B O 1
ATOM 2286 N N . PRO B 1 160 ? 39.953 71.762 19.940 1.00 29.84 456 PRO B N 1
ATOM 2287 C CA . PRO B 1 160 ? 39.787 73.140 20.421 1.00 28.86 456 PRO B CA 1
ATOM 2288 C C . PRO B 1 160 ? 38.350 73.642 20.292 1.00 28.55 456 PRO B C 1
ATOM 2289 O O . PRO B 1 160 ? 37.685 73.363 19.287 1.00 27.76 456 PRO B O 1
ATOM 2293 N N . ASP B 1 161 ? 37.891 74.391 21.294 1.00 26.82 457 ASP B N 1
ATOM 2294 C CA . ASP B 1 161 ? 36.609 75.086 21.208 1.00 23.90 457 ASP B CA 1
ATOM 2295 C C . ASP B 1 161 ? 36.650 76.190 20.160 1.00 27.75 457 ASP B C 1
ATOM 2296 O O . ASP B 1 161 ? 37.721 76.652 19.755 1.00 31.21 457 ASP B O 1
ATOM 2301 N N . GLU B 1 162 ? 35.463 76.637 19.764 1.00 32.33 458 GLU B N 1
ATOM 2302 C CA . GLU B 1 162 ? 35.311 77.735 18.817 1.00 34.91 458 GLU B CA 1
ATOM 2303 C C . GLU B 1 162 ? 36.171 78.943 19.184 1.00 37.41 458 GLU B C 1
ATOM 2304 O O . GLU B 1 162 ? 36.729 79.606 18.308 1.00 34.88 458 GLU B O 1
ATOM 2310 N N . ASP B 1 163 ? 36.280 79.234 20.476 1.00 36.74 459 ASP B N 1
ATOM 2311 C CA . ASP B 1 163 ? 36.987 80.441 20.915 1.00 35.43 459 ASP B CA 1
ATOM 2312 C C . ASP B 1 163 ? 38.401 80.193 21.441 1.00 41.55 459 ASP B C 1
ATOM 2313 O O . ASP B 1 163 ? 38.940 81.023 22.173 1.00 42.48 459 ASP B O 1
ATOM 2318 N N . GLU B 1 164 ? 39.005 79.069 21.059 1.00 40.19 460 GLU B N 1
ATOM 2319 C CA . GLU B 1 164 ? 40.332 78.706 21.557 1.00 44.07 460 GLU B CA 1
ATOM 2320 C C . GLU B 1 164 ? 41.412 78.748 20.473 1.00 49.58 460 GLU B C 1
ATOM 2321 O O . GLU B 1 164 ? 41.216 78.249 19.366 1.00 52.01 460 GLU B O 1
#

CATH classification: 3.10.580.10

InterPro domains:
  IPR000644 CBS domain [PF00571] (403-452)
  IPR005170 Transporter-associated domain [PF03471] (467-550)
  IPR005170 Transporter-associated domain [SM01091] (465-551)
  IPR005496 Integral membrane protein TerC [PF03741] (51-240)
  IPR016169 FAD-binding, type PCMH, subdomain 2 [G3DSA:3.30.465.10] (466-550)
  IPR036318 FAD-binding, type PCMH-like superfamily [SSF56176] (462-553)
  IPR044751 Ion transporter-like, CBS domain [cd04590] (333-449)
  IPR046342 CBS domain superfamily [G3DSA:3.10.580.10] (315-465)
  IPR046342 CBS domain superfamily [SSF54631] (321-455)

Foldseek 3Di:
DDDDQVVLVVLVVCQQVDWPLVQFFPVPAQAAAQPDWLVVRLVSLVVDLDFKHFYAHPDNLRGLAIDGSVQQNVCCVPPGTGDSVVGHHAAEDERPPGDVVVCVLVVPVQDKHFYADPVRHTGGIDHVQSSVCSRRNDPDGPPDDD/DCVQVVLVVLVVCQQVDWPLVLFFPVRAQAAAQPDWLVVRLVSLVPDQDQKHFYAHPDDLRGLAIDGSVQQNVCCVPVRGGDSVVGHHAAEDERPPGDVVVCVLVVVVFHKHFYADPVRHTGGIDHVQSSVCSSRNDDDGPVD

Sequence (289 aa):
AFGVEERNVSGVLTLAERSIRSITPRTDVSWVNIDDDAATIRQQLTTAAPHSFFPVCRGSLDEVVGIGRRAKDLVADLITEGRVRRNRLRDPIIVHEESIGILRLDTLKRSRGQLVLVADEFGAIEGLVTPIDVFEAIAGEFPDEDELPFGVEERNVSGVLTLAERSIRSITPRTDVSWVNIDDDAATIRQQLTTAAPHSFFPVCRGSLDEVVGIGRRAKDLVADLITEGRVRRRNRLRDPIIVHEESIGILRLDTLKRSRGQLVLVADEFGAIEGLVTPIDVFEAIAGEFPDEDE

Secondary structure (DSSP, 8-state):
---HHHH--TTHHHHTTS-STT--BGGG---EETTS-HHHHHHHHHHSS-SEEEEESSSTTSEEEEEEHHHHHHHHHHHSS--GGGSBPP-EE-GGG-TTT--HHHHSTT--EEEE-TT--EEEEE-HHHHHHHHH-----TTS--/--HHHH--TTGGGGGGS-TTT--BGGG---EETTS-HHHHHHHHHHS--SEEEEESSSTTSEEEEEEHHHHHHHHHHHSS--GGGSBPP-EE-GGG-TTT--HHHHHTT--EEEE-TT--EEEEE-HHHHHHHHH-----TT-

Organism: Bordetella parapertussis (strain 12822 / ATCC BAA-587 / NCTC 13253) (NCBI:txid257311)

Radius of gyration: 19.56 Å; Cα contacts (8 Å, |Δi|>4): 515; chains: 2; bounding box: 47×46×56 Å

Solvent-accessible surface area: 14140 Å² total

B-factor: mean 31.02, std 14.09, range [10.59, 93.54]

Nearest PDB structures (foldseek):
  3ocm-assembly1_A  TM=9.994E-01  e=3.424E-29  Bordetella parapertussis
  3lhh-assembly1_A  TM=8.354E-01  e=5.035E-11  Shewanella oneidensis MR-1
  3lv9-assembly1_A-2  TM=8.468E-01  e=7.532E-10  Clostridioides difficile 630
  3jtf-assembly1_A  TM=8.343E-01  e=2.818E-09  Bordetella parapertussis
  3jtf-assembly1_B  TM=7.947E-01  e=2.026E-09  Bordetella parapertussis